Protein AF-A0A952YL87-F1 (afdb_monomer)

Radius of gyration: 28.03 Å; Cα contacts (8 Å, |Δi|>4): 120; chains: 1; bounding box: 85×60×54 Å

Mean predicted aligned error: 16.89 Å

Nearest PDB structures (foldseek):
  2mc3-assembly1_A  TM=5.289E-01  e=9.964E-02  Homo sapiens
  5ocn-assembly6_F  TM=6.297E-01  e=3.901E-01  Homo sapiens
  8ofb-assembly1_A  TM=6.638E-01  e=2.773E-01  Thermotoga maritima MSB8
  5y8t-assembly2_B  TM=5.825E-01  e=7.293E-01  Bacillus spizizenii str. W23

Foldseek 3Di:
DDDDPVVVVVVVVVVCPDDPNVVVVVVVVVCVVCVVVVVVVVVVVLCVDDPNDRRNPVCPVVVVPDDDDDDDDDDDDPPDPDPPPPVPPPPVPPVVPDDPVRVVVVVVVVVVCVVCVPVVVVVVVVVVLLVLLVVLLVVDALLLLVLLVVLVPDPDWAALVVSVVSLVVLCVLDDVVPRDDSCRSVVSCVVSVQWHADPPRTIHGDPSVVVSSVSCCVVPVPDSNVGSD

Solvent-accessible surface area (backbone atoms only — not comparable to full-atom values): 13813 Å² total; per-residue (Å²): 133,88,79,78,61,62,68,61,54,53,52,53,49,51,60,53,67,32,66,69,56,43,50,49,54,52,49,53,51,50,54,61,74,44,40,69,59,52,50,52,51,50,58,52,52,54,64,54,60,68,88,83,49,84,60,67,76,78,56,71,81,57,67,88,74,76,75,87,87,81,77,77,84,70,79,88,58,92,80,60,79,74,77,73,77,75,77,78,70,72,72,79,75,75,71,71,76,67,51,74,68,51,49,56,49,50,52,52,51,53,52,49,41,72,76,36,54,66,66,46,52,53,50,50,50,51,53,52,50,50,54,52,41,53,58,49,55,74,73,46,44,13,42,55,54,50,43,52,57,56,45,66,72,49,96,60,68,39,55,64,72,82,46,43,72,35,49,52,55,44,36,76,74,42,57,84,92,71,46,72,53,69,66,59,60,46,50,53,40,36,74,73,47,29,31,42,83,42,88,91,72,20,36,35,68,30,73,59,28,51,55,43,50,54,48,47,49,65,78,35,74,65,63,56,72,69,39,89,102

Structure (mmCIF, N/CA/C/O backbone):
data_AF-A0A952YL87-F1
#
_entry.id   AF-A0A952YL87-F1
#
loop_
_atom_site.group_PDB
_atom_site.id
_atom_site.type_symbol
_atom_site.label_atom_id
_atom_site.label_alt_id
_atom_site.label_comp_id
_atom_site.label_asym_id
_atom_site.label_entity_id
_atom_site.label_seq_id
_atom_site.pdbx_PDB_ins_code
_atom_site.Cartn_x
_atom_site.Cartn_y
_atom_site.Cartn_z
_atom_site.occupancy
_atom_site.B_iso_or_equiv
_atom_site.auth_seq_id
_atom_site.auth_comp_id
_atom_site.auth_asym_id
_atom_site.auth_atom_id
_atom_site.pdbx_PDB_model_num
ATOM 1 N N . MET A 1 1 ? 67.678 24.486 -22.998 1.00 42.47 1 MET A N 1
ATOM 2 C CA . MET A 1 1 ? 67.238 25.037 -21.699 1.00 42.47 1 MET A CA 1
ATOM 3 C C . MET A 1 1 ? 65.735 25.237 -21.793 1.00 42.47 1 MET A C 1
ATOM 5 O O . MET A 1 1 ? 65.312 26.090 -22.559 1.00 42.47 1 MET A O 1
ATOM 9 N N . CYS A 1 2 ? 64.931 24.391 -21.145 1.00 62.09 2 CYS A N 1
ATOM 10 C CA . CYS A 1 2 ? 63.474 24.541 -21.172 1.00 62.09 2 CYS A CA 1
ATOM 11 C C . CYS A 1 2 ? 63.092 25.711 -20.263 1.00 62.09 2 CYS A C 1
ATOM 13 O O . CYS A 1 2 ? 63.226 25.613 -19.045 1.00 62.09 2 CYS A O 1
ATOM 15 N N . ALA A 1 3 ? 62.680 26.827 -20.859 1.00 73.81 3 ALA A N 1
ATOM 16 C CA . ALA A 1 3 ? 62.120 27.943 -20.116 1.00 73.81 3 ALA A CA 1
ATOM 17 C C . ALA A 1 3 ? 60.713 27.547 -19.652 1.00 73.81 3 ALA A C 1
ATOM 19 O O . ALA A 1 3 ? 59.859 27.208 -20.469 1.00 73.81 3 ALA A O 1
ATOM 20 N N . ILE A 1 4 ? 60.497 27.531 -18.338 1.00 83.62 4 ILE A N 1
ATOM 21 C CA . ILE A 1 4 ? 59.180 27.280 -17.755 1.00 83.62 4 ILE A CA 1
ATOM 22 C C . ILE A 1 4 ? 58.321 28.517 -18.006 1.00 83.62 4 ILE A C 1
ATOM 24 O O . ILE A 1 4 ? 58.687 29.624 -17.604 1.00 83.62 4 ILE A O 1
ATOM 28 N N . ASP A 1 5 ? 57.182 28.323 -18.666 1.00 84.75 5 ASP A N 1
ATOM 29 C CA . ASP A 1 5 ? 56.210 29.386 -18.888 1.00 84.75 5 ASP A CA 1
ATOM 30 C C . ASP A 1 5 ? 55.439 29.662 -17.589 1.00 84.75 5 ASP A C 1
ATOM 32 O O . ASP A 1 5 ? 54.452 29.005 -17.242 1.00 84.75 5 ASP A O 1
ATOM 36 N N . TRP A 1 6 ? 55.939 30.643 -16.840 1.00 90.12 6 TRP A N 1
ATOM 37 C CA . TRP A 1 6 ? 55.374 31.078 -15.565 1.00 90.12 6 TRP A CA 1
ATOM 38 C C . TRP A 1 6 ? 53.916 31.524 -15.665 1.00 90.12 6 TRP A C 1
ATOM 40 O O . TRP A 1 6 ? 53.180 31.427 -14.681 1.00 90.12 6 TRP A O 1
ATOM 50 N N . LYS A 1 7 ? 53.474 31.985 -16.839 1.00 88.81 7 LYS A N 1
ATOM 51 C CA . LYS A 1 7 ? 52.096 32.430 -17.040 1.00 88.81 7 LYS A CA 1
ATOM 52 C C . LYS A 1 7 ? 51.134 31.242 -17.038 1.00 88.81 7 LYS A C 1
ATOM 54 O O . LYS A 1 7 ? 50.104 31.302 -16.368 1.00 88.81 7 LYS A O 1
ATOM 59 N N . LEU A 1 8 ? 51.522 30.147 -17.694 1.00 86.75 8 LEU A N 1
ATOM 60 C CA . LEU A 1 8 ? 50.757 28.900 -17.709 1.00 86.75 8 LEU A CA 1
ATOM 61 C C . LEU A 1 8 ? 50.652 28.302 -16.298 1.00 86.75 8 LEU A C 1
ATOM 63 O O . LEU A 1 8 ? 49.581 27.883 -15.865 1.00 86.75 8 LEU A O 1
ATOM 67 N N . LEU A 1 9 ? 51.755 28.318 -15.543 1.00 88.44 9 LEU A N 1
ATOM 68 C CA . LEU A 1 9 ? 51.793 27.769 -14.187 1.00 88.44 9 LEU A CA 1
ATOM 69 C C . LEU A 1 9 ? 50.881 28.540 -13.216 1.00 88.44 9 LEU A C 1
ATOM 71 O O . LEU A 1 9 ? 50.219 27.931 -12.377 1.00 88.44 9 LEU A O 1
ATOM 75 N N . LEU A 1 10 ? 50.784 29.865 -13.362 1.00 86.62 10 LEU A N 1
ATOM 76 C CA . LEU A 1 10 ? 49.877 30.696 -12.564 1.00 86.62 10 LEU A CA 1
ATOM 77 C C . LEU A 1 10 ? 48.397 30.483 -12.916 1.00 86.62 10 LEU A C 1
ATOM 79 O O . LEU A 1 10 ? 47.549 30.540 -12.023 1.00 86.62 10 LEU A O 1
ATOM 83 N N . GLU A 1 11 ? 48.066 30.217 -14.182 1.00 86.19 11 GLU A N 1
ATOM 84 C CA . GLU A 1 11 ? 46.697 29.857 -14.578 1.00 86.19 11 GLU A CA 1
ATOM 85 C C . GLU A 1 11 ? 46.280 28.499 -14.009 1.00 86.19 11 GLU A C 1
ATOM 87 O O . GLU A 1 11 ? 45.204 28.391 -13.419 1.00 86.19 11 GLU A O 1
ATOM 92 N N . TYR A 1 12 ? 47.156 27.493 -14.069 1.00 81.69 12 TYR A N 1
ATOM 93 C CA . TYR A 1 12 ? 46.898 26.200 -13.431 1.00 81.69 12 TYR A CA 1
ATOM 94 C C . TYR A 1 12 ? 46.769 26.319 -11.912 1.00 81.69 12 TYR A C 1
ATOM 96 O O . TYR A 1 12 ? 45.866 25.720 -11.327 1.00 81.69 12 TYR A O 1
ATOM 104 N N . LEU A 1 13 ? 47.604 27.138 -11.265 1.00 83.50 13 LEU A N 1
ATOM 105 C CA . LEU A 1 13 ? 47.514 27.366 -9.824 1.00 83.50 13 LEU A CA 1
ATOM 106 C C . LEU A 1 13 ? 46.170 28.000 -9.436 1.00 83.50 13 LEU A C 1
ATOM 108 O O . LEU A 1 13 ? 45.579 27.588 -8.444 1.00 83.50 13 LEU A O 1
ATOM 112 N N . LYS A 1 14 ? 45.643 28.938 -10.235 1.00 82.75 14 LYS A N 1
ATOM 113 C CA . LYS A 1 14 ? 44.301 29.512 -10.027 1.00 82.75 14 LYS A CA 1
ATOM 114 C C . LYS A 1 14 ? 43.188 28.481 -10.190 1.00 82.75 14 LYS A C 1
ATOM 116 O O . LYS A 1 14 ? 42.239 28.495 -9.415 1.00 82.75 14 LYS A O 1
ATOM 121 N N . VAL A 1 15 ? 43.297 27.583 -11.169 1.00 79.31 15 VAL A N 1
ATOM 122 C CA . VAL A 1 15 ? 42.313 26.507 -11.372 1.00 79.31 15 VAL A CA 1
ATOM 123 C C . VAL A 1 15 ? 42.344 25.509 -10.212 1.00 79.31 15 VAL A C 1
ATOM 125 O O . VAL A 1 15 ? 41.289 25.074 -9.765 1.00 79.31 15 VAL A O 1
ATOM 128 N N . VAL A 1 16 ? 43.524 25.197 -9.673 1.00 72.56 16 VAL A N 1
ATOM 129 C CA . VAL A 1 16 ? 43.677 24.307 -8.510 1.00 72.56 16 VAL A CA 1
ATOM 130 C C . VAL A 1 16 ? 43.232 24.983 -7.206 1.00 72.56 16 VAL A C 1
ATOM 132 O O . VAL A 1 16 ? 42.661 24.318 -6.346 1.00 72.56 16 VAL A O 1
ATOM 135 N N . LEU A 1 17 ? 43.432 26.300 -7.064 1.00 77.50 17 LEU A N 1
ATOM 136 C CA . LEU A 1 17 ? 42.936 27.085 -5.923 1.00 77.50 17 LEU A CA 1
ATOM 137 C C . LEU A 1 17 ? 41.461 27.489 -6.038 1.00 77.50 17 LEU A C 1
ATOM 139 O O . LEU A 1 17 ? 40.920 28.064 -5.090 1.00 77.50 17 LEU A O 1
ATOM 143 N N . ASN A 1 18 ? 40.798 27.217 -7.163 1.00 82.06 18 ASN A N 1
ATOM 144 C CA . ASN A 1 18 ? 39.366 27.450 -7.254 1.00 82.06 18 ASN A CA 1
ATOM 145 C C . ASN A 1 18 ? 38.626 26.571 -6.237 1.00 82.06 18 ASN A C 1
ATOM 147 O O . ASN A 1 18 ? 39.053 25.481 -5.855 1.00 82.06 18 ASN A O 1
ATOM 151 N N . TRP A 1 19 ? 37.48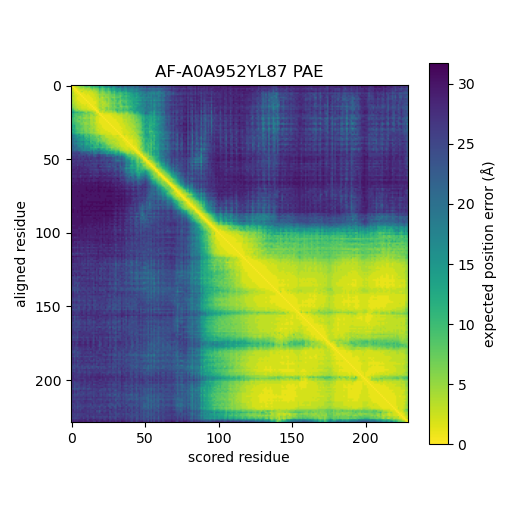2 27.079 -5.793 1.00 76.00 19 TRP A N 1
ATOM 152 C CA . TRP A 1 19 ? 36.684 26.485 -4.725 1.00 76.00 19 TRP A CA 1
ATOM 153 C C . TRP A 1 19 ? 36.340 24.994 -4.906 1.00 76.00 19 TRP A C 1
ATOM 155 O O . TRP A 1 19 ? 36.426 24.272 -3.914 1.00 76.00 19 TRP A O 1
ATOM 165 N N . PRO A 1 20 ? 35.984 24.481 -6.106 1.00 82.81 20 PRO A N 1
ATOM 166 C CA . PRO A 1 20 ? 35.577 23.080 -6.233 1.00 82.81 20 PRO A CA 1
ATOM 167 C C . PRO A 1 20 ? 36.721 22.069 -6.001 1.00 82.81 20 PRO A C 1
ATOM 169 O O . PRO A 1 20 ? 36.524 21.159 -5.194 1.00 82.81 20 PRO A O 1
ATOM 172 N N . PRO A 1 21 ? 37.926 22.213 -6.600 1.00 83.56 21 PRO A N 1
ATOM 173 C CA . PRO A 1 21 ? 39.063 21.345 -6.271 1.00 83.56 21 PRO A CA 1
ATOM 174 C C . PRO A 1 21 ? 39.511 21.447 -4.811 1.00 83.56 21 PRO A C 1
ATOM 176 O O . PRO A 1 21 ? 39.779 20.425 -4.180 1.00 83.56 21 PRO A O 1
ATOM 179 N N . LEU A 1 22 ? 39.540 22.658 -4.243 1.00 85.00 22 LEU A N 1
ATOM 180 C CA . LEU A 1 22 ? 39.904 22.858 -2.839 1.00 85.00 22 LEU A CA 1
ATOM 181 C C . LEU A 1 22 ? 38.903 22.169 -1.895 1.00 85.00 22 LEU A C 1
ATOM 183 O O . LEU A 1 22 ? 39.310 21.469 -0.968 1.00 85.00 22 LEU A O 1
ATOM 187 N N . ALA A 1 23 ? 37.600 22.316 -2.154 1.00 85.31 23 ALA A N 1
ATOM 188 C CA . ALA A 1 23 ? 36.544 21.655 -1.393 1.00 85.31 23 ALA A CA 1
ATOM 189 C C . ALA A 1 23 ? 36.627 20.128 -1.511 1.00 85.31 23 ALA A C 1
ATOM 191 O O . ALA A 1 23 ? 36.435 19.429 -0.516 1.00 85.31 23 ALA A O 1
ATOM 192 N N . PHE A 1 24 ? 36.964 19.604 -2.692 1.00 87.56 24 PHE A N 1
ATOM 193 C CA . PHE A 1 24 ? 37.179 18.172 -2.892 1.00 87.56 24 PHE A CA 1
ATOM 194 C C . PHE A 1 24 ? 38.346 17.653 -2.041 1.00 87.56 24 PHE A C 1
ATOM 196 O O . PHE A 1 24 ? 38.174 16.692 -1.293 1.00 87.56 24 PHE A O 1
ATOM 203 N N . VAL A 1 25 ? 39.499 18.332 -2.068 1.00 88.00 25 VAL A N 1
ATOM 204 C CA . VAL A 1 25 ? 40.666 17.962 -1.247 1.00 88.00 25 VAL A CA 1
ATOM 205 C C . VAL A 1 25 ? 40.341 18.048 0.247 1.00 88.00 25 VAL A C 1
ATOM 207 O O . VAL A 1 25 ? 40.636 17.112 0.989 1.00 88.00 25 VAL A O 1
ATOM 210 N N . LEU A 1 26 ? 39.677 19.120 0.692 1.00 89.00 26 LEU A N 1
ATOM 211 C CA . LEU A 1 26 ? 39.252 19.283 2.086 1.00 89.00 26 LEU A CA 1
ATOM 212 C C . LEU A 1 26 ? 38.293 18.162 2.520 1.00 89.00 26 LEU A C 1
ATOM 214 O O . LEU A 1 26 ? 38.437 17.610 3.610 1.00 89.00 26 LEU A O 1
ATOM 218 N N . THR A 1 27 ? 37.354 17.783 1.650 1.00 90.06 27 THR A N 1
ATOM 219 C CA . THR A 1 27 ? 36.410 16.683 1.894 1.00 90.06 27 THR A CA 1
ATOM 220 C C . THR A 1 27 ? 37.145 15.351 2.010 1.00 90.06 27 THR A C 1
ATOM 222 O O . THR A 1 27 ? 36.881 14.590 2.938 1.00 90.06 27 THR A O 1
ATOM 225 N N . CYS A 1 28 ? 38.113 15.075 1.131 1.00 91.44 28 CYS A N 1
ATOM 226 C CA . CYS A 1 28 ? 38.939 13.872 1.217 1.00 91.44 28 CYS A CA 1
ATOM 227 C C . CYS A 1 28 ? 39.721 13.808 2.535 1.00 91.44 28 CYS A C 1
ATOM 229 O O . CYS A 1 28 ? 39.745 12.757 3.175 1.00 91.44 28 CYS A O 1
ATOM 231 N N . VAL A 1 29 ? 40.316 14.924 2.968 1.00 93.38 29 VAL A N 1
ATOM 232 C CA . VAL A 1 29 ? 41.038 15.004 4.248 1.00 93.38 29 VAL A CA 1
ATOM 233 C C . VAL A 1 29 ? 40.088 14.779 5.425 1.00 93.38 29 VAL A C 1
ATOM 235 O O . VAL A 1 29 ? 40.397 13.970 6.298 1.00 93.38 29 VAL A O 1
ATOM 238 N N . LEU A 1 30 ? 38.910 15.413 5.431 1.00 91.75 30 LEU A N 1
ATOM 239 C CA . LEU A 1 30 ? 37.888 15.203 6.462 1.00 91.75 30 LEU A CA 1
ATOM 240 C C . LEU A 1 30 ? 37.443 13.738 6.526 1.00 91.75 30 LEU A C 1
ATOM 242 O O . LEU A 1 30 ? 37.447 13.147 7.601 1.00 91.75 30 LEU A O 1
ATOM 246 N N . VAL A 1 31 ? 37.129 13.111 5.390 1.00 90.06 31 VAL A N 1
ATOM 247 C CA . VAL A 1 31 ? 36.752 11.688 5.343 1.00 90.06 31 VAL A CA 1
ATOM 248 C C . VAL A 1 31 ? 37.879 10.795 5.864 1.00 90.06 31 VAL A C 1
ATOM 250 O O . VAL A 1 31 ? 37.608 9.790 6.519 1.00 90.06 31 VAL A O 1
ATOM 253 N N . TRP A 1 32 ? 39.141 11.149 5.608 1.00 93.19 32 TRP A N 1
ATOM 254 C CA . TRP A 1 32 ? 40.292 10.379 6.075 1.00 93.19 32 TRP A CA 1
ATOM 255 C C . TRP A 1 32 ? 40.511 10.507 7.589 1.00 93.19 32 TRP A C 1
ATOM 257 O O . TRP A 1 32 ? 40.711 9.491 8.255 1.00 93.19 32 TRP A O 1
ATOM 267 N N . VAL A 1 33 ? 40.391 11.720 8.142 1.00 93.62 33 VAL A N 1
ATOM 268 C CA . VAL A 1 33 ? 40.522 12.001 9.585 1.00 93.62 33 VAL A CA 1
ATOM 269 C C . VAL A 1 33 ? 39.358 11.411 10.382 1.00 93.62 33 VAL A C 1
ATOM 271 O O . VAL A 1 33 ? 39.578 10.764 11.402 1.00 93.62 33 VAL A O 1
ATOM 274 N N . PHE A 1 34 ? 38.126 11.565 9.895 1.00 89.81 34 PHE A N 1
ATOM 275 C CA . PHE A 1 34 ? 36.912 11.075 10.558 1.00 89.81 34 PHE A CA 1
ATOM 276 C C . PHE A 1 34 ? 36.561 9.626 10.200 1.00 89.81 34 PHE A C 1
ATOM 278 O O . PHE A 1 34 ? 35.542 9.098 10.646 1.00 89.81 34 PHE A O 1
ATOM 285 N N . ARG A 1 35 ? 37.414 8.932 9.440 1.00 86.31 35 ARG A N 1
ATOM 286 C CA . ARG A 1 35 ? 37.232 7.522 9.078 1.00 86.31 35 ARG A CA 1
ATOM 287 C C . ARG A 1 35 ? 36.896 6.597 10.265 1.00 86.31 35 ARG A C 1
ATOM 289 O O . ARG A 1 35 ? 36.008 5.759 10.084 1.00 86.31 35 ARG A O 1
ATOM 296 N N . PRO A 1 36 ? 37.548 6.682 11.447 1.00 84.25 36 PRO A N 1
ATOM 297 C CA . PRO A 1 36 ? 37.197 5.821 12.578 1.00 84.25 36 PRO A CA 1
ATOM 298 C C . PRO A 1 36 ? 35.810 6.143 13.159 1.00 84.25 36 PRO A C 1
ATOM 300 O O . PRO A 1 36 ? 35.040 5.220 13.420 1.00 84.25 36 PRO A O 1
ATOM 303 N N . GLU A 1 37 ? 35.440 7.421 13.274 1.00 83.81 37 GLU A N 1
ATOM 304 C CA . GLU A 1 37 ? 34.129 7.836 13.799 1.00 83.81 37 GLU A CA 1
ATOM 305 C C . GLU A 1 37 ? 32.981 7.507 12.837 1.00 83.81 37 GLU A C 1
ATOM 307 O O . GLU A 1 37 ? 31.927 7.026 13.258 1.00 83.81 37 GLU A O 1
ATOM 312 N N . ILE A 1 38 ? 33.197 7.695 11.530 1.00 79.56 38 ILE A N 1
ATOM 313 C CA . ILE A 1 38 ? 32.238 7.327 10.481 1.00 79.56 38 ILE A CA 1
ATOM 314 C C . ILE A 1 38 ? 31.996 5.816 10.508 1.00 79.56 38 ILE A C 1
ATOM 316 O O . ILE A 1 38 ? 30.848 5.384 10.451 1.00 79.56 38 ILE A O 1
ATOM 320 N N . ARG A 1 39 ? 33.045 4.995 10.666 1.00 77.44 39 ARG A N 1
ATOM 321 C CA . ARG A 1 39 ? 32.892 3.538 10.816 1.00 77.44 39 ARG A CA 1
ATOM 322 C C . ARG A 1 39 ? 32.081 3.168 12.052 1.00 77.44 39 ARG A C 1
ATOM 324 O O . ARG A 1 39 ? 31.241 2.279 11.962 1.00 77.44 39 ARG A O 1
ATOM 331 N N . GLN A 1 40 ? 32.288 3.853 13.173 1.00 81.38 40 GLN A N 1
ATOM 332 C CA . GLN A 1 40 ? 31.537 3.594 14.400 1.00 81.38 40 GLN A CA 1
ATOM 333 C C . GLN A 1 40 ? 30.059 3.997 14.264 1.00 81.38 40 GLN A C 1
ATOM 335 O O . GLN A 1 40 ? 29.179 3.236 14.666 1.00 81.38 40 GLN A O 1
ATOM 340 N N . LYS A 1 41 ? 29.765 5.140 13.629 1.00 77.06 41 LYS A N 1
ATOM 341 C CA . LYS A 1 41 ? 28.386 5.576 13.356 1.00 77.06 41 LYS A CA 1
ATOM 342 C C . LYS A 1 41 ? 27.688 4.697 12.320 1.00 77.06 41 LYS A C 1
ATOM 344 O O . LYS A 1 41 ? 26.544 4.318 12.545 1.00 77.06 41 LYS A O 1
ATOM 349 N N . ILE A 1 42 ? 28.365 4.294 11.245 1.00 72.12 42 ILE A N 1
ATOM 350 C CA . ILE A 1 42 ? 27.818 3.340 10.268 1.00 72.12 42 ILE A CA 1
ATOM 351 C C . ILE A 1 42 ? 27.565 1.987 10.936 1.00 72.12 42 ILE A C 1
ATOM 353 O O . ILE A 1 42 ? 26.494 1.434 10.737 1.00 72.12 42 ILE A O 1
ATOM 357 N N . ALA A 1 43 ? 28.468 1.497 11.792 1.00 69.38 43 ALA A N 1
ATOM 358 C CA . ALA A 1 43 ? 28.246 0.267 12.554 1.00 69.38 43 ALA A CA 1
ATOM 359 C C . ALA A 1 43 ? 27.076 0.380 13.551 1.00 69.38 43 ALA A C 1
ATOM 361 O O . ALA A 1 43 ? 26.418 -0.615 13.848 1.00 69.38 43 ALA A O 1
ATOM 362 N N . SER A 1 44 ? 26.793 1.581 14.071 1.00 65.88 44 SER A N 1
ATOM 363 C CA . SER A 1 44 ? 25.596 1.819 14.890 1.00 65.88 44 SER A CA 1
ATOM 364 C C . SER A 1 44 ? 24.313 1.934 14.060 1.00 65.88 44 SER A C 1
ATOM 366 O O . SER A 1 44 ? 23.270 1.461 14.495 1.00 65.88 44 SER A O 1
ATOM 368 N N . ILE A 1 45 ? 24.383 2.494 12.849 1.00 64.44 45 ILE A N 1
ATOM 369 C CA . ILE A 1 45 ? 23.235 2.640 11.941 1.00 64.44 45 ILE A CA 1
ATOM 370 C C . ILE A 1 45 ? 22.919 1.312 11.243 1.00 64.44 45 ILE A C 1
ATOM 372 O O . ILE A 1 45 ? 21.755 0.993 11.049 1.00 64.44 45 ILE A O 1
ATOM 376 N N . SER A 1 46 ? 23.916 0.470 10.963 1.00 52.84 46 SER A N 1
ATOM 377 C CA . SER A 1 46 ? 23.707 -0.897 10.469 1.00 52.84 4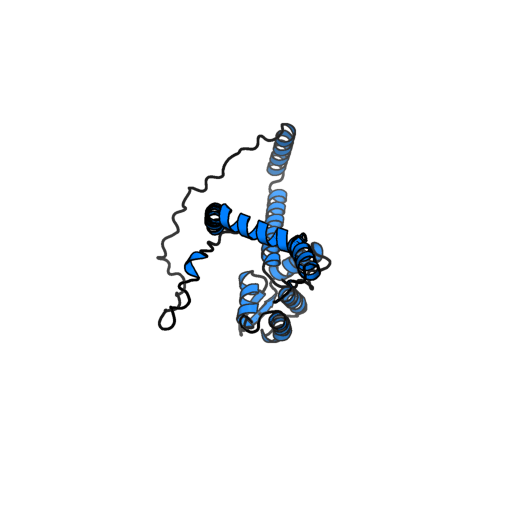6 SER A CA 1
ATOM 378 C C . SER A 1 46 ? 23.104 -1.824 11.529 1.00 52.84 46 SER A C 1
ATOM 380 O O . SER A 1 46 ? 22.691 -2.929 11.208 1.00 52.84 46 SER A O 1
ATOM 382 N N . LYS A 1 47 ? 23.057 -1.385 12.793 1.00 52.72 47 LYS A N 1
ATOM 383 C CA . LYS A 1 47 ? 22.294 -2.023 13.876 1.00 52.72 47 LYS A CA 1
ATOM 384 C C . LYS A 1 47 ? 20.978 -1.295 14.172 1.00 52.72 47 LYS A C 1
ATOM 386 O O . LYS A 1 47 ? 20.195 -1.766 14.994 1.00 52.72 47 LYS A O 1
ATOM 391 N N . ALA A 1 48 ? 20.717 -0.158 13.523 1.00 48.44 48 ALA A N 1
ATOM 392 C CA . ALA A 1 48 ? 19.472 0.574 13.676 1.00 48.44 48 ALA A CA 1
ATOM 393 C C . ALA A 1 48 ? 18.388 -0.095 12.824 1.00 48.44 48 ALA A C 1
ATOM 395 O O . ALA A 1 48 ? 18.371 -0.041 11.596 1.00 48.44 48 ALA A O 1
ATOM 396 N N . ARG A 1 49 ? 17.483 -0.763 13.530 1.00 47.69 49 ARG A N 1
ATOM 397 C CA . ARG A 1 49 ? 16.356 -1.525 13.004 1.00 47.69 49 ARG A CA 1
ATOM 398 C C . ARG A 1 49 ? 15.301 -0.570 12.438 1.00 47.69 49 ARG A C 1
ATOM 400 O O . ARG A 1 49 ? 14.507 -0.004 13.186 1.00 47.69 49 ARG A O 1
ATOM 407 N N . VAL A 1 50 ? 15.268 -0.385 11.120 1.00 45.44 50 VAL A N 1
ATOM 408 C CA . VAL A 1 50 ? 14.178 0.345 10.455 1.00 45.44 50 VAL A CA 1
ATOM 409 C C . VAL A 1 50 ? 13.012 -0.624 10.255 1.00 45.44 50 VAL A C 1
ATOM 411 O O . VAL A 1 50 ? 13.097 -1.567 9.477 1.00 45.44 50 VAL A O 1
ATOM 414 N N . GLY A 1 51 ? 11.919 -0.427 10.995 1.00 46.75 51 GLY A N 1
ATOM 415 C CA . GLY A 1 51 ? 10.655 -1.130 10.737 1.00 46.75 51 GLY A CA 1
ATOM 416 C C . GLY A 1 51 ? 10.599 -2.611 11.136 1.00 46.75 51 GLY A C 1
ATOM 417 O O . GLY A 1 51 ? 9.784 -3.349 10.595 1.00 46.75 51 GLY A O 1
ATOM 418 N N . GLY A 1 52 ? 11.426 -3.063 12.084 1.00 52.28 52 GLY A N 1
ATOM 419 C CA . GLY A 1 52 ? 11.336 -4.422 12.640 1.00 52.28 52 GLY A CA 1
ATOM 420 C C . GLY A 1 52 ? 12.104 -5.508 11.875 1.00 52.28 52 GLY A C 1
ATOM 421 O O . GLY A 1 52 ? 12.262 -6.601 12.419 1.00 52.28 52 GLY A O 1
ATOM 422 N N . GLN A 1 53 ? 12.666 -5.207 10.700 1.00 46.00 53 GLN A N 1
ATOM 423 C CA . GLN A 1 53 ? 13.596 -6.092 9.991 1.00 46.00 53 GLN A CA 1
ATOM 424 C C . GLN A 1 53 ? 15.051 -5.770 10.347 1.00 46.00 53 GLN A C 1
ATOM 426 O O . GLN A 1 53 ? 15.473 -4.613 10.337 1.00 46.00 53 GLN A O 1
ATOM 431 N N . GLU A 1 54 ? 15.812 -6.807 10.687 1.00 44.62 54 GLU A N 1
ATOM 432 C CA . GLU A 1 54 ? 17.262 -6.728 10.852 1.00 44.62 54 GLU A CA 1
ATOM 433 C C . GLU A 1 54 ? 17.911 -6.747 9.464 1.00 44.62 54 GLU A C 1
ATOM 435 O O . GLU A 1 54 ? 17.825 -7.741 8.747 1.00 44.62 54 GLU A O 1
ATOM 440 N N . PHE A 1 55 ? 18.546 -5.645 9.067 1.00 48.59 55 PHE A N 1
ATOM 441 C CA . PHE A 1 55 ? 19.386 -5.609 7.871 1.00 48.59 55 PHE A CA 1
ATOM 442 C C . PHE A 1 55 ? 20.851 -5.747 8.289 1.00 48.59 55 PHE A C 1
ATOM 444 O O . PHE A 1 55 ? 21.534 -4.761 8.564 1.00 48.59 55 PHE A O 1
ATOM 451 N N . ASN A 1 56 ? 21.344 -6.987 8.323 1.00 43.84 56 ASN A N 1
ATOM 452 C CA . ASN A 1 56 ? 22.771 -7.268 8.465 1.00 43.84 56 ASN A CA 1
ATOM 453 C C . ASN A 1 56 ? 23.484 -6.986 7.135 1.00 43.84 56 ASN A C 1
ATOM 455 O O . ASN A 1 56 ? 23.637 -7.858 6.287 1.00 43.84 56 ASN A O 1
ATOM 459 N N . PHE A 1 57 ? 23.976 -5.758 6.954 1.00 48.09 57 PHE A N 1
ATOM 460 C CA . PHE A 1 57 ? 24.825 -5.407 5.802 1.00 48.09 57 PHE A CA 1
ATOM 461 C C . PHE A 1 57 ? 26.197 -6.113 5.810 1.00 48.09 57 PHE A C 1
ATOM 463 O O . PHE A 1 57 ? 26.932 -6.034 4.829 1.00 48.09 57 PHE A O 1
ATOM 470 N N . ALA A 1 58 ? 26.554 -6.809 6.895 1.00 47.03 58 ALA A N 1
ATOM 471 C CA . ALA A 1 58 ? 27.798 -7.570 6.997 1.00 47.03 58 ALA A CA 1
ATOM 472 C C . ALA A 1 58 ? 27.782 -8.886 6.189 1.00 47.03 58 ALA A C 1
ATOM 474 O O . ALA A 1 58 ? 28.847 -9.352 5.783 1.00 47.03 58 ALA A O 1
ATOM 475 N N . ASP A 1 59 ? 26.605 -9.441 5.879 1.00 45.56 59 ASP A N 1
ATOM 476 C CA . ASP A 1 59 ? 26.495 -10.753 5.218 1.00 45.56 59 ASP A CA 1
ATOM 477 C C . ASP A 1 59 ? 26.505 -10.683 3.686 1.00 45.56 59 ASP A C 1
ATOM 479 O O . ASP A 1 59 ? 26.613 -11.705 3.006 1.00 45.56 59 ASP A O 1
ATOM 483 N N . GLN A 1 60 ? 26.490 -9.482 3.099 1.00 45.53 60 GLN A N 1
ATOM 484 C CA . GLN A 1 60 ? 26.501 -9.347 1.639 1.00 45.53 60 GLN A CA 1
ATOM 485 C C . GLN A 1 60 ? 27.834 -9.755 0.990 1.00 45.53 60 GLN A C 1
ATOM 487 O O . GLN A 1 60 ? 27.892 -9.951 -0.220 1.00 45.53 60 GLN A O 1
ATOM 492 N N . THR A 1 61 ? 28.888 -9.964 1.786 1.00 42.47 61 THR A N 1
ATOM 493 C CA . THR A 1 61 ? 30.179 -10.483 1.301 1.00 42.47 61 THR A CA 1
ATOM 494 C C . THR A 1 61 ? 30.242 -12.017 1.246 1.00 42.47 61 THR A C 1
ATOM 496 O O . THR A 1 61 ? 31.198 -12.549 0.689 1.00 42.47 61 THR A O 1
ATOM 499 N N . GLN A 1 62 ? 29.251 -12.745 1.783 1.00 42.88 62 GLN A N 1
ATOM 500 C CA . GLN A 1 62 ? 29.205 -14.219 1.725 1.00 42.88 62 GLN A CA 1
ATOM 501 C C . GLN A 1 62 ? 28.242 -14.780 0.663 1.00 42.88 62 GLN A C 1
ATOM 503 O O . GLN A 1 62 ? 28.265 -15.977 0.384 1.00 42.88 62 GLN A O 1
ATOM 508 N N . LEU A 1 63 ? 27.448 -13.935 0.000 1.00 42.69 63 LEU A N 1
ATOM 509 C CA . LEU A 1 63 ? 26.447 -14.373 -0.985 1.00 42.69 63 LEU A CA 1
ATOM 510 C C . LEU A 1 63 ? 27.018 -14.801 -2.349 1.00 42.69 63 LEU A C 1
ATOM 512 O O . LEU A 1 63 ? 26.279 -15.335 -3.169 1.00 42.69 63 LEU A O 1
ATOM 516 N N . SER A 1 64 ? 28.322 -14.643 -2.588 1.00 42.59 64 SER A N 1
ATOM 517 C CA . SER A 1 64 ? 28.965 -15.106 -3.831 1.00 42.59 64 SER A CA 1
ATOM 518 C C . SER A 1 64 ? 29.492 -16.547 -3.764 1.00 42.59 64 SER A C 1
ATOM 520 O O . SER A 1 64 ? 30.039 -17.024 -4.753 1.00 42.59 64 SER A O 1
ATOM 522 N N . ALA A 1 65 ? 29.365 -17.236 -2.622 1.00 42.00 65 ALA A N 1
ATOM 523 C CA . ALA A 1 65 ? 29.920 -18.582 -2.417 1.00 42.00 65 ALA A CA 1
ATOM 524 C C . ALA A 1 65 ? 28.871 -19.672 -2.128 1.00 42.00 65 ALA A C 1
ATOM 526 O O . ALA A 1 65 ? 29.242 -20.798 -1.813 1.00 42.00 65 ALA A O 1
ATOM 527 N N . ILE A 1 66 ? 27.574 -19.373 -2.246 1.00 42.16 66 ILE A N 1
ATOM 528 C CA . ILE A 1 66 ? 26.507 -20.367 -2.068 1.00 42.16 66 ILE A CA 1
ATOM 529 C C . ILE A 1 66 ? 25.778 -20.519 -3.402 1.00 42.16 66 ILE A C 1
ATOM 531 O O . ILE A 1 66 ? 24.729 -19.932 -3.649 1.00 42.16 66 ILE A O 1
ATOM 535 N N . SER A 1 67 ? 26.396 -21.277 -4.301 1.00 46.03 67 SER A N 1
ATOM 536 C CA . SER A 1 67 ? 25.713 -21.937 -5.409 1.00 46.03 67 SER A CA 1
ATOM 537 C C . SER A 1 67 ? 25.888 -23.439 -5.227 1.00 46.03 67 SER A C 1
ATOM 539 O O . SER A 1 67 ? 26.980 -23.885 -4.888 1.00 46.03 67 SER A O 1
ATOM 541 N N . GLU A 1 68 ? 24.787 -24.148 -5.477 1.00 43.53 68 GLU A N 1
ATOM 542 C CA . GLU A 1 68 ? 24.585 -25.603 -5.449 1.00 43.53 68 GLU A CA 1
ATOM 543 C C . GLU A 1 68 ? 24.373 -26.217 -4.042 1.00 43.53 68 GLU A C 1
ATOM 545 O O . GLU A 1 68 ? 25.220 -26.146 -3.163 1.00 43.53 68 GLU A O 1
ATOM 550 N N . ASP A 1 69 ? 23.187 -26.815 -3.844 1.00 43.34 69 ASP A N 1
ATOM 551 C CA . ASP A 1 69 ? 22.735 -27.657 -2.711 1.00 43.34 69 ASP A CA 1
ATOM 552 C C . ASP A 1 69 ? 22.077 -27.069 -1.440 1.00 43.34 69 ASP A C 1
ATOM 554 O O . ASP A 1 69 ? 21.835 -27.793 -0.469 1.00 43.34 69 ASP A O 1
ATOM 558 N N . ALA A 1 70 ? 21.602 -25.821 -1.442 1.00 37.41 70 ALA A N 1
ATOM 559 C CA . ALA A 1 70 ? 20.759 -25.334 -0.341 1.00 37.41 70 ALA A CA 1
ATOM 560 C C . ALA A 1 70 ? 19.264 -25.670 -0.543 1.00 37.41 70 ALA A C 1
ATOM 562 O O . ALA A 1 70 ? 18.538 -24.989 -1.268 1.00 37.41 70 ALA A O 1
ATOM 563 N N . LYS A 1 71 ? 18.800 -26.720 0.150 1.00 41.28 71 LYS A N 1
ATOM 564 C CA . LYS A 1 71 ? 17.383 -27.025 0.430 1.00 41.28 71 LYS A CA 1
ATOM 565 C C . LYS A 1 71 ? 16.607 -25.744 0.772 1.00 41.28 71 LYS A C 1
ATOM 567 O O . LYS A 1 71 ? 16.938 -25.057 1.735 1.00 41.28 71 LYS A O 1
ATOM 572 N N . LEU A 1 72 ? 15.544 -25.469 0.016 1.00 40.19 72 LEU A N 1
ATOM 573 C CA . LEU A 1 72 ? 14.560 -24.438 0.349 1.00 40.19 72 LEU A CA 1
ATOM 574 C C . LEU A 1 72 ? 14.013 -24.678 1.772 1.00 40.19 72 LEU A C 1
ATOM 576 O O . LEU A 1 72 ? 13.696 -25.827 2.102 1.00 40.19 72 LEU A O 1
ATOM 580 N N . PRO A 1 73 ? 13.883 -23.638 2.616 1.00 41.34 73 PRO A N 1
ATOM 581 C CA . PRO A 1 73 ? 13.244 -23.782 3.915 1.00 41.34 73 PRO A CA 1
ATOM 582 C C . PRO A 1 73 ? 11.775 -24.164 3.704 1.00 41.34 73 PRO A C 1
ATOM 584 O O . PRO A 1 73 ? 11.031 -23.480 3.000 1.00 41.34 73 PRO A O 1
ATOM 587 N N . GLY A 1 74 ? 11.383 -25.301 4.279 1.00 40.94 74 GLY A N 1
ATOM 588 C CA . GLY A 1 74 ? 9.999 -25.761 4.285 1.00 40.94 74 GLY A CA 1
ATOM 589 C C . GLY A 1 74 ? 9.088 -24.843 5.111 1.00 40.94 74 GLY A C 1
ATOM 590 O O . GLY A 1 74 ? 9.576 -23.976 5.842 1.00 40.94 74 GLY A O 1
ATOM 591 N N . PRO A 1 75 ? 7.760 -25.021 5.001 1.00 41.12 75 PRO A N 1
ATOM 592 C CA . PRO A 1 75 ? 6.798 -24.291 5.820 1.00 41.12 75 PRO A CA 1
ATOM 593 C C . PRO A 1 75 ? 7.098 -24.489 7.317 1.00 41.12 75 PRO A C 1
ATOM 595 O O . PRO A 1 75 ? 7.615 -25.543 7.697 1.00 41.12 75 PRO A O 1
ATOM 598 N N . PRO A 1 76 ? 6.798 -23.490 8.166 1.00 42.69 76 PRO A N 1
ATOM 599 C CA . PRO A 1 76 ? 7.149 -23.527 9.580 1.00 42.69 76 PRO A CA 1
ATOM 600 C C . PRO A 1 76 ? 6.479 -24.728 10.254 1.00 42.69 76 PRO A C 1
ATOM 602 O O . PRO A 1 76 ? 5.256 -24.808 10.329 1.00 42.69 76 PRO A O 1
ATOM 605 N N . THR A 1 77 ? 7.287 -25.672 10.729 1.00 49.84 77 THR A N 1
ATOM 606 C CA . THR A 1 77 ? 6.853 -26.748 11.625 1.00 49.84 77 THR A CA 1
ATOM 607 C C . THR A 1 77 ? 6.600 -26.190 13.028 1.00 49.84 77 THR A C 1
ATOM 609 O O . THR A 1 77 ? 7.340 -25.311 13.484 1.00 49.84 77 THR A O 1
ATOM 612 N N . GLU A 1 78 ? 5.574 -26.726 13.706 1.00 48.91 78 GLU A N 1
ATOM 613 C CA . GLU A 1 78 ? 5.095 -26.345 15.054 1.00 48.91 78 GLU A CA 1
ATOM 614 C C . GLU A 1 78 ? 6.167 -26.396 16.161 1.00 48.91 78 GLU A C 1
ATOM 616 O O . GLU A 1 78 ? 5.969 -25.813 17.221 1.00 48.91 78 GLU A O 1
ATOM 621 N N . ASP A 1 79 ? 7.328 -26.998 15.898 1.00 43.94 79 ASP A N 1
ATOM 622 C CA . ASP A 1 79 ? 8.456 -27.091 16.835 1.00 43.94 79 ASP A CA 1
ATOM 623 C C . ASP A 1 79 ? 9.493 -25.961 16.690 1.00 43.94 79 ASP A C 1
ATOM 625 O O . ASP A 1 79 ? 10.581 -26.020 17.270 1.00 43.94 79 ASP A O 1
ATOM 629 N N . SER A 1 80 ? 9.196 -24.915 15.911 1.00 39.22 80 SER A N 1
ATOM 630 C CA . SER A 1 80 ? 10.057 -23.727 15.881 1.00 39.22 80 SER A CA 1
ATOM 631 C C . SER A 1 80 ? 10.000 -23.045 17.255 1.00 39.22 80 SER A C 1
ATOM 633 O O . SER A 1 80 ? 8.900 -22.703 17.695 1.00 39.22 80 SER A O 1
ATOM 635 N N . PRO A 1 81 ? 11.135 -22.834 17.952 1.00 42.03 81 PRO A N 1
ATOM 636 C CA . PRO A 1 81 ? 11.127 -22.233 19.278 1.00 42.03 81 PRO A CA 1
ATOM 637 C C . PRO A 1 81 ? 10.427 -20.880 19.197 1.00 42.03 81 PRO A C 1
ATOM 639 O O . PRO A 1 81 ? 10.855 -19.993 18.454 1.00 42.03 81 PRO A O 1
ATOM 642 N N . VAL A 1 82 ? 9.327 -20.745 19.944 1.00 45.25 82 VAL A N 1
ATOM 643 C CA . VAL A 1 82 ? 8.654 -19.463 20.154 1.00 45.25 82 VAL A CA 1
ATOM 644 C C . VAL A 1 82 ? 9.746 -18.471 20.546 1.00 45.25 82 VAL A C 1
ATOM 646 O O . VAL A 1 82 ? 10.460 -18.750 21.514 1.00 45.25 82 VAL A O 1
ATOM 649 N N . PRO A 1 83 ? 9.925 -17.356 19.814 1.00 42.34 83 PRO A N 1
ATOM 650 C CA . PRO A 1 83 ? 10.876 -16.334 20.203 1.00 42.34 83 PRO A CA 1
ATOM 651 C C . PRO A 1 83 ? 10.540 -15.934 21.635 1.00 42.34 83 PRO A C 1
ATOM 653 O O . PRO A 1 83 ? 9.489 -15.342 21.889 1.00 42.34 83 PRO A O 1
ATOM 656 N N . THR A 1 84 ? 11.389 -16.316 22.589 1.00 43.00 84 THR A N 1
ATOM 657 C CA . THR A 1 84 ? 11.311 -15.802 23.949 1.00 43.00 84 THR A CA 1
ATOM 658 C C . THR A 1 84 ? 11.371 -14.298 23.810 1.00 43.00 84 THR A C 1
ATOM 660 O O . THR A 1 84 ? 12.355 -13.776 23.289 1.00 43.00 84 THR A O 1
ATOM 663 N N . ALA A 1 85 ? 10.277 -13.628 24.173 1.00 44.06 85 ALA A N 1
ATOM 664 C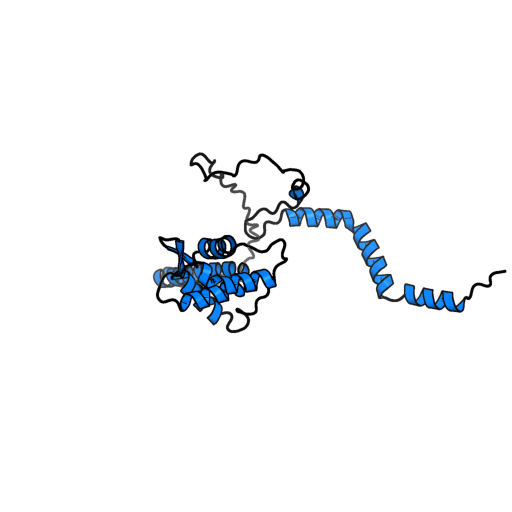 CA . ALA A 1 85 ? 10.186 -12.184 24.154 1.00 44.06 85 ALA A CA 1
ATOM 665 C C . ALA A 1 85 ? 11.392 -11.642 24.920 1.00 44.06 85 ALA A C 1
ATOM 667 O O . AL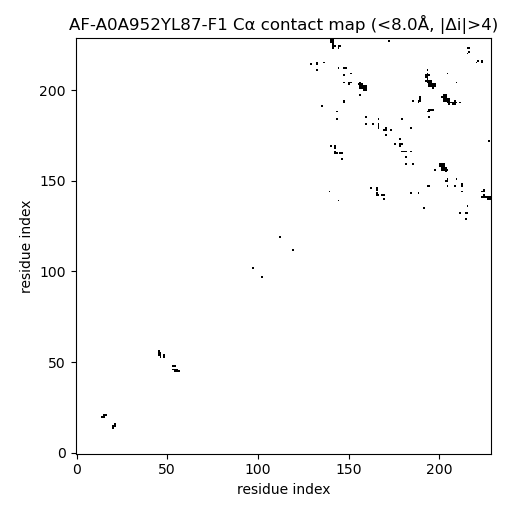A A 1 85 ? 11.449 -11.740 26.144 1.00 44.06 85 ALA A O 1
ATOM 668 N N . ASP A 1 86 ? 12.376 -11.128 24.190 1.00 43.75 86 ASP A N 1
ATOM 669 C CA . ASP A 1 86 ? 13.510 -10.444 24.779 1.00 43.75 86 ASP A CA 1
ATOM 670 C C . ASP A 1 86 ? 12.948 -9.111 25.287 1.00 43.75 86 ASP A C 1
ATOM 672 O O . ASP A 1 86 ? 12.854 -8.110 24.576 1.00 43.75 86 ASP A O 1
ATOM 676 N N . THR A 1 87 ? 12.429 -9.136 26.516 1.00 45.41 87 THR A N 1
ATOM 677 C CA . THR A 1 87 ? 11.705 -8.049 27.191 1.00 45.41 87 THR A CA 1
ATOM 678 C C . THR A 1 87 ? 12.586 -6.840 27.512 1.00 45.41 87 THR A C 1
ATOM 680 O O . THR A 1 87 ? 12.143 -5.918 28.187 1.00 45.41 87 THR A O 1
ATOM 683 N N . ASN A 1 88 ? 13.812 -6.781 26.992 1.00 41.31 88 ASN A N 1
ATOM 684 C CA . ASN A 1 88 ? 14.710 -5.636 27.118 1.00 41.31 88 ASN A CA 1
ATOM 685 C C . ASN A 1 88 ? 14.466 -4.559 26.050 1.00 41.31 88 ASN A C 1
ATOM 687 O O . ASN A 1 88 ? 15.381 -3.847 25.637 1.00 41.31 88 ASN A O 1
ATOM 691 N N . TYR A 1 89 ? 13.206 -4.368 25.652 1.00 41.34 89 TYR A N 1
ATOM 692 C CA . TYR A 1 89 ? 12.773 -3.108 25.060 1.00 41.34 89 TYR A CA 1
ATOM 693 C C . TYR A 1 89 ? 12.758 -2.049 26.171 1.00 41.34 89 TYR A C 1
ATOM 695 O O . TYR A 1 89 ? 11.719 -1.737 26.752 1.00 41.34 89 TYR A O 1
ATOM 703 N N . GLN A 1 90 ? 13.927 -1.503 26.514 1.00 40.38 90 GLN A N 1
ATOM 704 C CA . GLN A 1 90 ? 13.983 -0.265 27.279 1.00 40.38 90 GLN A CA 1
ATOM 705 C C . GLN A 1 90 ? 13.460 0.839 26.360 1.00 40.38 90 GLN A C 1
ATOM 707 O O . GLN A 1 90 ? 14.213 1.444 25.600 1.00 40.38 90 GLN A O 1
ATOM 712 N N . PHE A 1 91 ? 12.151 1.108 26.420 1.00 42.09 91 PHE A N 1
ATOM 713 C CA . PHE A 1 91 ? 11.673 2.459 26.151 1.00 42.09 91 PHE A CA 1
ATOM 714 C C . PHE A 1 91 ? 12.579 3.369 26.975 1.00 42.09 91 PHE A C 1
ATOM 716 O O . PHE A 1 91 ? 12.555 3.289 28.206 1.00 42.09 91 PHE A O 1
ATOM 723 N N . SER A 1 92 ? 13.419 4.182 26.329 1.00 47.78 92 SER A N 1
ATOM 724 C CA . SER A 1 92 ? 14.086 5.260 27.041 1.00 47.78 92 SER A CA 1
ATOM 725 C C . SER A 1 92 ? 12.966 6.192 27.477 1.00 47.78 92 SER A C 1
ATOM 727 O O . SER A 1 92 ? 12.496 7.036 26.714 1.00 47.78 92 SER A O 1
ATOM 729 N N . ALA A 1 93 ? 12.468 5.961 28.686 1.00 50.59 93 ALA A N 1
ATOM 730 C CA . ALA A 1 93 ? 11.509 6.795 29.371 1.00 50.59 93 ALA A CA 1
ATOM 731 C C . ALA A 1 93 ? 12.220 8.083 29.793 1.00 50.59 93 ALA A C 1
ATOM 733 O O . ALA A 1 93 ? 12.255 8.446 30.966 1.00 50.59 93 ALA A O 1
ATOM 734 N N . GLU A 1 94 ? 12.762 8.815 28.822 1.00 49.25 94 GLU A N 1
ATOM 735 C CA . GLU A 1 94 ? 12.769 10.261 28.912 1.00 49.25 94 GLU A CA 1
ATOM 736 C C . GLU A 1 94 ? 11.297 10.660 28.864 1.00 49.25 94 GLU A C 1
ATOM 738 O O . GLU A 1 94 ? 10.734 10.993 27.822 1.00 49.25 94 GLU A O 1
ATOM 743 N N . ALA A 1 95 ? 10.638 10.505 30.014 1.00 57.66 95 ALA A N 1
ATOM 744 C CA . ALA A 1 95 ? 9.319 11.022 30.273 1.00 57.66 95 ALA A CA 1
ATOM 745 C C . ALA A 1 95 ? 9.466 12.532 30.157 1.00 57.66 95 ALA A C 1
ATOM 747 O O . ALA A 1 95 ? 9.781 13.228 31.125 1.00 57.66 95 ALA A O 1
ATOM 748 N N . LYS A 1 96 ? 9.325 13.029 28.929 1.00 71.44 96 LYS A N 1
ATOM 749 C CA . LYS A 1 96 ? 9.148 14.441 28.666 1.00 71.44 96 LYS A CA 1
ATOM 750 C C . LYS A 1 96 ? 7.970 14.835 29.540 1.00 71.44 96 LYS A C 1
ATOM 752 O O . LYS A 1 96 ? 6.853 14.394 29.279 1.00 71.44 96 LYS A O 1
ATOM 757 N N . LYS A 1 97 ? 8.246 15.559 30.630 1.00 74.81 97 LYS A N 1
ATOM 758 C CA . LYS A 1 97 ? 7.193 16.077 31.500 1.00 74.81 97 LYS A CA 1
ATOM 759 C C . LYS A 1 97 ? 6.241 16.835 30.591 1.00 74.81 97 LYS A C 1
ATOM 761 O O . LYS A 1 97 ? 6.670 17.757 29.893 1.00 74.81 97 LYS A O 1
ATOM 766 N N . LEU A 1 98 ? 5.003 16.359 30.532 1.00 71.19 98 LEU A N 1
ATOM 767 C CA . LEU A 1 98 ? 3.946 17.054 29.825 1.00 71.19 98 LEU A CA 1
ATOM 768 C C . LEU A 1 98 ? 3.841 18.456 30.430 1.00 71.19 98 LEU A C 1
ATOM 770 O O . LEU A 1 98 ? 4.057 18.641 31.631 1.00 71.19 98 LEU A O 1
ATOM 774 N N . SER A 1 99 ? 3.557 19.457 29.600 1.00 88.25 99 SER A N 1
ATOM 775 C CA . SER A 1 99 ? 3.153 20.753 30.140 1.00 88.25 99 SER A CA 1
ATOM 776 C C . SER A 1 99 ? 1.899 20.558 31.001 1.00 88.25 99 SER A C 1
ATOM 778 O O . SER A 1 99 ? 1.098 19.666 30.715 1.00 88.25 99 SER A O 1
ATOM 780 N N . ASN A 1 100 ? 1.671 21.408 32.007 1.00 87.12 100 ASN A N 1
ATOM 781 C CA . ASN A 1 100 ? 0.415 21.387 32.772 1.00 87.12 100 ASN A CA 1
ATOM 782 C C . ASN A 1 100 ? -0.815 21.448 31.843 1.00 87.12 100 ASN A C 1
ATOM 784 O O . ASN A 1 100 ? -1.830 20.804 32.104 1.00 87.12 100 ASN A O 1
ATOM 788 N N . ASP A 1 101 ? -0.708 22.173 30.728 1.00 89.19 101 ASP A N 1
ATOM 789 C CA . ASP A 1 101 ? -1.773 22.262 29.724 1.00 89.19 101 ASP A CA 1
ATOM 790 C C . ASP A 1 101 ? -2.013 20.921 29.008 1.00 89.19 101 ASP A C 1
ATOM 792 O O . ASP A 1 101 ? -3.163 20.543 28.758 1.00 89.19 101 ASP A O 1
ATOM 796 N N . ASP A 1 102 ? -0.942 20.170 28.733 1.00 87.19 102 ASP A N 1
ATOM 797 C CA . ASP A 1 102 ? -1.014 18.852 28.099 1.00 87.19 102 ASP A CA 1
ATOM 798 C C . ASP A 1 102 ? -1.615 17.816 29.060 1.00 87.19 102 ASP A C 1
ATOM 800 O O . ASP A 1 102 ? -2.399 16.967 28.637 1.00 87.19 102 ASP A O 1
ATOM 804 N N . GLU A 1 103 ? -1.306 17.894 30.360 1.00 83.56 103 GLU A N 1
ATOM 805 C CA . GLU A 1 103 ? -1.895 17.012 31.377 1.00 83.56 103 GLU A CA 1
ATOM 806 C C . GLU A 1 103 ? -3.410 17.230 31.507 1.00 83.56 103 GLU A C 1
ATOM 808 O O . GLU A 1 103 ? -4.185 16.268 31.527 1.00 83.56 103 GLU A O 1
ATOM 813 N N . VAL A 1 104 ? -3.860 18.491 31.520 1.00 89.56 104 VAL A N 1
ATOM 814 C CA . VAL A 1 104 ? -5.293 18.831 31.540 1.00 89.56 104 VAL A CA 1
ATOM 815 C C . VAL A 1 104 ? -5.985 18.377 30.248 1.00 89.56 104 VAL A C 1
ATOM 817 O O . VAL A 1 104 ? -7.114 17.875 30.285 1.00 89.56 104 VAL A O 1
ATOM 820 N N . ALA A 1 105 ? -5.334 18.526 29.091 1.00 86.75 105 ALA A N 1
ATOM 821 C CA . ALA A 1 105 ? -5.856 18.035 27.816 1.00 86.75 105 ALA A CA 1
ATOM 822 C C . ALA A 1 105 ? -5.974 16.502 27.795 1.00 86.75 105 ALA A C 1
ATOM 824 O O . ALA A 1 105 ? -7.030 15.976 27.432 1.00 86.75 105 ALA A O 1
ATOM 825 N N . LEU A 1 106 ? -4.944 15.791 28.260 1.00 82.75 106 LEU A N 1
ATOM 826 C CA . LEU A 1 106 ? -4.933 14.334 28.372 1.00 82.75 106 LEU A CA 1
ATOM 827 C C . LEU A 1 106 ? -6.031 13.837 29.320 1.00 82.75 106 LEU A C 1
ATOM 829 O O . LEU A 1 106 ? -6.749 12.896 28.986 1.00 82.75 106 LEU A O 1
ATOM 833 N N . GLY A 1 107 ? -6.223 14.499 30.465 1.00 89.12 107 GLY A N 1
ATOM 834 C CA . GLY A 1 107 ? -7.297 14.177 31.405 1.00 89.12 107 GLY A CA 1
ATOM 835 C C . GLY A 1 107 ? -8.687 14.271 30.767 1.00 89.12 107 GLY A C 1
ATOM 836 O O . GLY A 1 107 ? -9.505 13.361 30.924 1.00 89.12 107 GLY A O 1
ATOM 837 N N . ARG A 1 108 ? -8.941 15.325 29.977 1.00 90.94 108 ARG A N 1
ATOM 838 C CA . ARG A 1 108 ? -10.198 15.483 29.222 1.00 90.94 108 ARG A CA 1
ATOM 839 C C . ARG A 1 108 ? -10.367 14.414 28.144 1.00 90.94 108 ARG A C 1
ATOM 841 O O . ARG A 1 108 ? -11.455 13.855 28.022 1.00 90.94 108 ARG A O 1
ATOM 848 N N . ALA A 1 109 ? -9.305 14.097 27.405 1.00 83.19 109 ALA A N 1
ATOM 849 C CA . ALA A 1 109 ? -9.333 13.053 26.384 1.00 83.19 109 ALA A CA 1
ATOM 850 C C . ALA A 1 109 ? -9.650 11.678 26.994 1.00 83.19 109 ALA A C 1
ATOM 852 O O . ALA A 1 109 ? -10.543 10.982 26.519 1.00 83.19 109 ALA A O 1
ATOM 853 N N . LEU A 1 110 ? -8.996 11.313 28.101 1.00 87.06 110 LEU A N 1
ATOM 854 C CA . LEU A 1 110 ? -9.246 10.051 28.800 1.00 87.06 110 LEU A CA 1
ATOM 855 C C . LEU A 1 110 ? -10.668 9.968 29.368 1.00 87.06 110 LEU A C 1
ATOM 857 O O . LEU A 1 110 ? -11.298 8.913 29.288 1.00 87.06 110 LEU A O 1
ATOM 861 N N . ALA A 1 111 ? -11.192 11.065 29.923 1.00 90.81 111 ALA A N 1
ATOM 862 C CA . ALA A 1 111 ? -12.576 11.122 30.386 1.00 90.81 111 ALA A CA 1
ATOM 863 C C . ALA A 1 111 ? -13.566 10.918 29.228 1.00 90.81 111 ALA A C 1
ATOM 865 O O . ALA A 1 111 ? -14.514 10.143 29.361 1.00 90.81 111 ALA A O 1
ATOM 866 N N . TRP A 1 112 ? -13.311 11.547 28.077 1.00 89.81 112 TRP A N 1
ATOM 867 C CA . TRP A 1 112 ? -14.132 11.378 26.879 1.00 89.81 112 TRP A CA 1
ATOM 868 C C . TRP A 1 112 ? -14.086 9.943 26.342 1.00 89.81 112 TRP A C 1
ATOM 870 O O . TRP A 1 112 ? -15.140 9.378 26.060 1.00 89.81 112 TRP A O 1
ATOM 880 N N . VAL A 1 113 ? -12.901 9.327 26.278 1.00 90.50 113 VAL A N 1
ATOM 881 C CA . VAL A 1 113 ? -12.718 7.929 25.846 1.00 90.50 113 VAL A CA 1
ATOM 882 C C . VAL A 1 113 ? -13.495 6.963 26.739 1.00 90.50 113 VAL A C 1
ATOM 884 O O . VAL A 1 113 ? -14.184 6.074 26.244 1.00 90.50 113 VAL A O 1
ATOM 887 N N . ARG A 1 114 ? -13.438 7.160 28.062 1.00 89.56 114 ARG A N 1
ATOM 888 C CA . ARG A 1 114 ? -14.198 6.342 29.022 1.00 89.56 114 ARG A CA 1
ATOM 889 C C . ARG A 1 114 ? -15.707 6.510 28.864 1.00 89.56 114 ARG A C 1
ATOM 891 O O . ARG A 1 114 ? -16.435 5.537 29.025 1.00 89.56 114 ARG A O 1
ATOM 898 N N . ALA A 1 115 ? -16.166 7.723 28.561 1.00 93.94 115 ALA A N 1
ATOM 899 C CA . ALA A 1 115 ? -17.580 8.008 28.335 1.00 93.94 115 ALA A CA 1
ATOM 900 C C . ALA A 1 115 ? -18.084 7.509 26.966 1.00 93.94 115 ALA A C 1
ATOM 902 O O . ALA A 1 115 ? -19.272 7.237 26.827 1.00 93.94 115 ALA A O 1
ATOM 903 N N . ASN A 1 116 ? -17.199 7.365 25.971 1.00 93.44 116 ASN A N 1
ATOM 904 C CA . ASN A 1 116 ? -17.541 7.015 24.588 1.00 93.44 116 ASN A CA 1
ATOM 905 C C . ASN A 1 116 ? -16.695 5.836 24.066 1.00 93.44 116 ASN A C 1
ATOM 907 O O . ASN A 1 116 ? -15.962 5.990 23.081 1.00 93.44 116 ASN A O 1
ATOM 911 N N . PRO A 1 117 ? -16.776 4.641 24.681 1.00 91.06 117 PRO A N 1
ATOM 912 C CA . PRO A 1 117 ? -15.916 3.520 24.307 1.00 91.06 117 PRO A CA 1
ATOM 913 C C . PRO A 1 117 ? -16.167 3.044 22.869 1.00 91.06 117 PRO A C 1
ATOM 915 O O . PRO A 1 117 ? -15.211 2.755 22.161 1.00 91.06 117 PRO A O 1
ATOM 918 N N . GLY A 1 118 ? -17.424 3.028 22.407 1.00 93.38 118 GLY A N 1
ATOM 919 C CA . GLY A 1 118 ? -17.781 2.618 21.041 1.00 93.38 118 GLY A CA 1
ATOM 920 C C . GLY A 1 118 ? -17.116 3.483 19.960 1.00 93.38 118 GLY A C 1
ATOM 921 O O . GLY A 1 118 ? -16.278 2.965 19.223 1.00 93.38 118 GLY A O 1
ATOM 922 N N . PRO A 1 119 ? -17.403 4.800 19.909 1.00 92.25 119 PRO A N 1
ATOM 923 C CA . PRO A 1 119 ? -16.771 5.710 18.952 1.00 92.25 119 PRO A CA 1
ATOM 924 C C . PRO A 1 119 ? -15.244 5.739 19.055 1.00 92.25 119 PRO A C 1
ATOM 926 O O . PRO A 1 119 ? -14.560 5.868 18.046 1.00 92.25 119 PRO A O 1
ATOM 929 N N . THR A 1 120 ? -14.689 5.588 20.264 1.00 89.31 120 THR A N 1
ATOM 930 C CA . THR A 1 120 ? -13.231 5.535 20.437 1.00 89.31 120 THR A CA 1
ATOM 931 C C . THR A 1 120 ? -12.631 4.296 19.779 1.00 89.31 120 THR A C 1
ATOM 933 O O . THR A 1 120 ? -11.604 4.394 19.113 1.00 89.31 120 THR A O 1
ATOM 936 N N . VAL A 1 121 ? -13.247 3.126 19.969 1.00 86.38 121 VAL A N 1
ATOM 937 C CA . VAL A 1 121 ? -12.779 1.879 19.352 1.00 86.38 121 VAL A CA 1
ATOM 938 C C . VAL A 1 121 ? -12.893 1.965 17.833 1.00 86.38 121 VAL A C 1
ATOM 940 O O . VAL A 1 121 ? -11.952 1.589 17.141 1.00 86.38 121 VAL A O 1
ATOM 943 N N . GLU A 1 122 ? -13.996 2.500 17.312 1.00 88.81 122 GLU A N 1
ATOM 944 C CA . GLU A 1 122 ? -14.180 2.702 15.871 1.00 88.81 122 GLU A CA 1
ATOM 945 C C . GLU A 1 122 ? -13.111 3.633 15.284 1.00 88.81 122 GLU A C 1
ATOM 947 O O . GLU A 1 122 ? -12.462 3.290 14.295 1.00 88.81 122 GLU A O 1
ATOM 952 N N . GLU A 1 123 ? -12.854 4.767 15.938 1.00 89.56 123 GLU A N 1
ATOM 953 C CA . GLU A 1 123 ? -11.821 5.709 15.512 1.00 89.56 123 GLU A CA 1
ATOM 954 C C . GLU A 1 123 ? -10.423 5.086 15.574 1.00 89.56 123 GLU A C 1
ATOM 956 O O . GLU A 1 123 ? -9.630 5.231 14.645 1.00 89.56 123 GLU A O 1
ATOM 961 N N . PHE A 1 124 ? -10.125 4.337 16.638 1.00 90.25 124 PHE A N 1
ATOM 962 C CA . PHE A 1 124 ? -8.863 3.618 16.768 1.00 90.25 124 PHE A CA 1
ATOM 963 C C . PHE A 1 124 ? -8.679 2.596 15.640 1.00 90.25 124 PHE A C 1
ATOM 965 O O . PHE A 1 124 ? -7.610 2.541 15.030 1.00 90.25 124 PHE A O 1
ATOM 972 N N . LEU A 1 125 ? -9.718 1.815 15.327 1.00 89.31 125 LEU A N 1
ATOM 973 C CA . LEU A 1 125 ? -9.690 0.856 14.224 1.00 89.31 125 LEU A CA 1
ATOM 974 C C . LEU A 1 125 ? -9.458 1.569 12.888 1.00 89.31 125 LEU A C 1
ATOM 976 O O . LEU A 1 125 ? -8.561 1.164 12.146 1.00 89.31 125 LEU A O 1
ATOM 980 N N . ARG A 1 126 ? -10.167 2.674 12.629 1.00 91.62 126 ARG A N 1
ATOM 981 C CA . ARG A 1 126 ? -9.985 3.512 11.435 1.00 91.62 126 ARG A CA 1
ATOM 982 C C . ARG A 1 126 ? -8.555 4.036 11.312 1.00 91.62 126 ARG A C 1
ATOM 984 O O . ARG A 1 126 ? -7.921 3.863 10.274 1.00 91.62 126 ARG A O 1
ATOM 991 N N . MET A 1 127 ? -8.015 4.630 12.378 1.00 93.12 127 MET A N 1
ATOM 992 C CA . MET A 1 127 ? -6.633 5.119 12.410 1.00 93.12 127 MET A CA 1
ATOM 993 C C . MET A 1 127 ? -5.624 3.987 12.194 1.00 93.12 127 MET A C 1
ATOM 995 O O . MET A 1 127 ? -4.635 4.167 11.481 1.00 93.12 127 MET A O 1
ATOM 999 N N . SER A 1 128 ? -5.870 2.815 12.785 1.00 92.19 128 SER A N 1
ATOM 1000 C CA . SER A 1 128 ? -5.003 1.650 12.616 1.00 92.19 128 SER A CA 1
ATOM 1001 C C . SER A 1 128 ? -5.001 1.142 11.170 1.00 92.19 128 SER A C 1
ATOM 1003 O O . SER A 1 128 ? -3.937 0.805 10.649 1.00 92.19 128 SER A O 1
ATOM 1005 N N . GLU A 1 129 ? -6.157 1.147 10.496 1.00 93.62 129 GLU A N 1
ATOM 1006 C CA . GLU A 1 129 ? -6.286 0.753 9.093 1.00 93.62 129 GLU A CA 1
ATOM 1007 C C . GLU A 1 129 ? -5.587 1.770 8.182 1.00 93.62 129 GLU A C 1
ATOM 1009 O O . GLU A 1 129 ? -4.765 1.377 7.356 1.00 93.62 129 GLU A O 1
ATOM 1014 N N . HIS A 1 130 ? -5.797 3.071 8.406 1.00 96.12 130 HIS A N 1
ATOM 1015 C CA . HIS A 1 130 ? -5.091 4.134 7.683 1.00 96.12 130 HIS A CA 1
ATOM 1016 C C . HIS A 1 130 ? -3.569 4.011 7.826 1.00 96.12 130 HIS A C 1
ATOM 1018 O O . HIS A 1 130 ? -2.849 4.081 6.835 1.00 96.12 130 HIS A O 1
ATOM 1024 N N . LEU A 1 131 ? -3.058 3.744 9.033 1.00 96.19 131 LEU A N 1
ATOM 1025 C CA . LEU A 1 131 ? -1.623 3.537 9.242 1.00 96.19 131 LEU A CA 1
ATOM 1026 C C . LEU A 1 131 ? -1.097 2.318 8.466 1.00 96.19 131 LEU A C 1
ATOM 1028 O O . LEU A 1 131 ? 0.019 2.343 7.943 1.00 96.19 131 LEU A O 1
ATOM 1032 N N . GLN A 1 132 ? -1.876 1.237 8.386 1.00 95.31 132 GLN A N 1
ATOM 1033 C CA . GLN A 1 132 ? -1.520 0.074 7.571 1.00 95.31 132 GLN A CA 1
ATOM 1034 C C . GLN A 1 132 ? -1.556 0.392 6.072 1.00 95.31 132 GLN A C 1
ATOM 1036 O O . GLN A 1 132 ? -0.704 -0.107 5.331 1.00 95.31 132 GLN A O 1
ATOM 1041 N N . PHE A 1 133 ? -2.502 1.218 5.623 1.00 97.50 133 PHE A N 1
ATOM 1042 C CA . PHE A 1 133 ? -2.573 1.690 4.244 1.00 97.50 133 PHE A CA 1
ATOM 1043 C C . PHE A 1 133 ? -1.388 2.578 3.891 1.00 97.50 133 PHE A C 1
ATOM 1045 O O . PHE A 1 133 ? -0.754 2.315 2.880 1.00 97.50 133 PHE A O 1
ATOM 1052 N N . GLU A 1 134 ? -0.997 3.517 4.748 1.00 96.81 134 GLU A N 1
ATOM 1053 C CA . GLU A 1 134 ? 0.212 4.331 4.567 1.00 96.81 134 GLU A CA 1
ATOM 1054 C C . GLU A 1 134 ? 1.470 3.473 4.420 1.00 96.81 134 GLU A C 1
ATOM 1056 O O . GLU A 1 134 ? 2.258 3.646 3.491 1.00 96.81 134 GLU A O 1
ATOM 1061 N N . ARG A 1 135 ? 1.633 2.474 5.295 1.00 95.62 135 ARG A N 1
ATOM 1062 C CA . ARG A 1 135 ? 2.757 1.530 5.211 1.00 95.62 135 ARG A CA 1
ATOM 1063 C C . ARG A 1 135 ? 2.729 0.685 3.944 1.00 95.62 135 ARG A C 1
ATOM 1065 O O . ARG A 1 135 ? 3.782 0.376 3.412 1.00 95.62 135 ARG A O 1
ATOM 1072 N N . THR A 1 136 ? 1.543 0.288 3.491 1.00 96.06 136 THR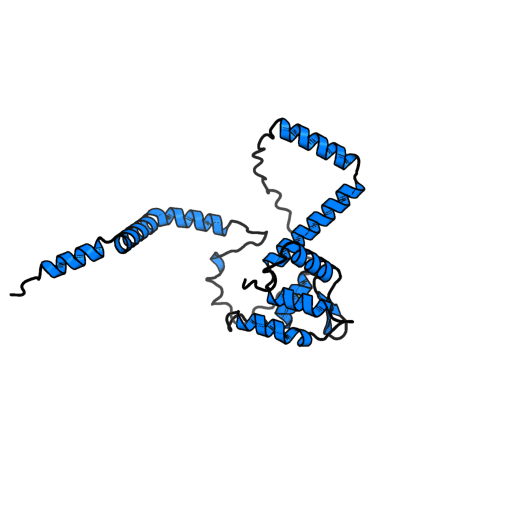 A N 1
ATOM 1073 C CA . THR A 1 136 ? 1.389 -0.487 2.254 1.00 96.06 136 THR A CA 1
ATOM 1074 C C . THR A 1 136 ? 1.634 0.396 1.033 1.00 96.06 136 THR A C 1
ATOM 1076 O O . THR A 1 136 ? 2.271 -0.028 0.080 1.00 96.06 136 THR A O 1
ATOM 1079 N N . PHE A 1 137 ? 1.179 1.647 1.060 1.00 95.00 137 PHE A N 1
ATOM 1080 C CA . PHE A 1 137 ? 1.377 2.604 -0.018 1.00 95.00 137 PHE A CA 1
ATOM 1081 C C . PHE A 1 137 ? 2.831 3.041 -0.144 1.00 95.00 137 PHE A C 1
ATOM 1083 O O . PHE A 1 137 ? 3.322 3.221 -1.255 1.00 95.00 137 PHE A O 1
ATOM 1090 N N . SER A 1 138 ? 3.553 3.189 0.966 1.00 93.38 138 SER A N 1
ATOM 1091 C CA . SER A 1 138 ? 4.983 3.496 0.927 1.00 93.38 138 SER A CA 1
ATOM 1092 C C . SER A 1 138 ? 5.821 2.363 0.330 1.00 93.38 138 SER A C 1
ATOM 1094 O O . SER A 1 138 ? 6.939 2.624 -0.106 1.00 93.38 138 SER A O 1
ATOM 1096 N N . SER A 1 139 ? 5.275 1.145 0.267 1.00 91.19 139 SER A N 1
ATOM 1097 C CA . SER A 1 139 ? 5.977 -0.063 -0.154 1.00 91.19 139 SER A CA 1
ATOM 1098 C C . SER A 1 139 ? 5.504 -0.663 -1.488 1.00 91.19 139 SER A C 1
ATOM 1100 O O . SER A 1 139 ? 6.121 -1.622 -1.951 1.00 91.19 139 SER A O 1
ATOM 1102 N N . ILE A 1 140 ? 4.451 -0.117 -2.114 1.00 91.56 140 ILE A N 1
ATOM 1103 C CA . ILE A 1 140 ? 4.004 -0.485 -3.471 1.00 91.56 140 ILE A CA 1
ATOM 1104 C C . ILE A 1 140 ? 4.283 0.618 -4.488 1.00 91.56 140 ILE A C 1
ATOM 1106 O O . ILE A 1 140 ? 4.323 1.805 -4.171 1.00 91.56 140 ILE A O 1
ATOM 1110 N N . PHE A 1 141 ? 4.380 0.213 -5.750 1.00 90.06 141 PHE A N 1
ATOM 1111 C CA . PHE A 1 141 ? 4.642 1.111 -6.868 1.00 90.06 141 PHE A CA 1
ATOM 1112 C C . PHE A 1 141 ? 3.358 1.656 -7.497 1.00 90.06 141 PHE A C 1
ATOM 1114 O O . PHE A 1 141 ? 2.297 1.031 -7.439 1.00 90.06 141 PHE A O 1
ATOM 1121 N N . GLY A 1 142 ? 3.464 2.786 -8.206 1.00 91.38 142 GLY A N 1
ATOM 1122 C CA . GLY A 1 142 ? 2.326 3.388 -8.912 1.00 91.38 142 GLY A CA 1
ATOM 1123 C C . GLY A 1 142 ? 1.650 2.435 -9.909 1.00 91.38 142 GLY A C 1
ATOM 1124 O O . GLY A 1 142 ? 0.427 2.433 -10.021 1.00 91.38 142 GLY A O 1
ATOM 1125 N N . SER A 1 143 ? 2.410 1.555 -10.574 1.00 93.31 143 SER A N 1
ATOM 1126 C CA . SER A 1 143 ? 1.855 0.531 -11.475 1.00 93.31 143 SER A CA 1
ATOM 1127 C C . SER A 1 143 ? 1.001 -0.513 -10.748 1.00 93.31 143 SER A C 1
ATOM 1129 O O . SER A 1 143 ? 0.011 -0.971 -11.311 1.00 93.31 143 SER A O 1
ATOM 1131 N N . GLN A 1 144 ? 1.326 -0.856 -9.497 1.00 94.94 144 GLN A N 1
ATOM 1132 C CA . GLN A 1 144 ? 0.500 -1.739 -8.665 1.00 94.94 144 GLN A CA 1
ATOM 1133 C C . GLN A 1 144 ? -0.790 -1.038 -8.239 1.00 94.94 144 GLN A C 1
ATOM 1135 O O . GLN A 1 144 ? -1.855 -1.643 -8.294 1.00 94.94 144 GLN A O 1
ATOM 1140 N N . VAL A 1 145 ? -0.733 0.253 -7.896 1.00 95.88 145 VAL A N 1
ATOM 1141 C CA . VAL A 1 145 ? -1.948 1.032 -7.594 1.00 95.88 145 VAL A CA 1
ATOM 1142 C C . VAL A 1 145 ? -2.858 1.121 -8.823 1.00 95.88 145 VAL A C 1
ATOM 1144 O O . VAL A 1 145 ? -4.064 0.925 -8.707 1.00 95.88 145 VAL A O 1
ATOM 1147 N N . LEU A 1 146 ? -2.287 1.349 -10.010 1.00 95.50 146 LEU A N 1
ATOM 1148 C CA . LEU A 1 146 ? -3.028 1.3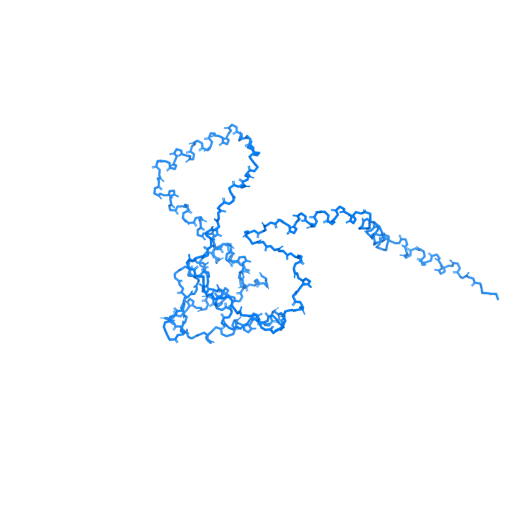35 -11.274 1.00 95.50 146 LEU A CA 1
ATOM 1149 C C . LEU A 1 146 ? -3.630 -0.043 -11.583 1.00 95.50 146 LEU A C 1
ATOM 1151 O O . LEU A 1 146 ? -4.771 -0.114 -12.030 1.00 95.50 146 LEU A O 1
ATOM 1155 N N . ALA A 1 147 ? -2.900 -1.128 -11.309 1.00 96.56 147 ALA A N 1
ATOM 1156 C CA . ALA A 1 147 ? -3.407 -2.490 -11.463 1.00 96.56 147 ALA A CA 1
ATOM 1157 C C . ALA A 1 147 ? -4.603 -2.762 -10.536 1.00 96.56 147 ALA A C 1
ATOM 1159 O O . ALA A 1 147 ? -5.598 -3.336 -10.972 1.00 96.56 147 ALA A O 1
ATOM 1160 N N . LEU A 1 148 ? -4.537 -2.312 -9.278 1.00 97.50 148 LEU A N 1
ATOM 1161 C CA . LEU A 1 148 ? -5.646 -2.409 -8.325 1.00 97.50 148 LEU A CA 1
ATOM 1162 C C . LEU A 1 148 ? -6.853 -1.578 -8.778 1.00 97.50 148 LEU A C 1
ATOM 1164 O O . LEU A 1 148 ? -7.987 -2.048 -8.694 1.00 97.50 148 LEU A O 1
ATOM 1168 N N . ASP A 1 149 ? -6.627 -0.365 -9.286 1.00 97.19 149 ASP A N 1
ATOM 1169 C CA . ASP A 1 149 ? -7.707 0.490 -9.789 1.00 97.19 149 ASP A CA 1
ATOM 1170 C C . ASP A 1 149 ? -8.376 -0.103 -11.034 1.00 97.19 149 ASP A C 1
ATOM 1172 O O . ASP A 1 149 ? -9.599 -0.083 -11.162 1.00 97.19 149 ASP A O 1
ATOM 1176 N N . PHE A 1 150 ? -7.590 -0.715 -11.920 1.00 96.88 150 PHE A N 1
ATOM 1177 C CA . PHE A 1 150 ? -8.125 -1.490 -13.031 1.00 96.88 150 PHE A CA 1
ATOM 1178 C C . PHE A 1 150 ? -8.922 -2.704 -12.538 1.00 96.88 150 PHE A C 1
ATOM 1180 O O . PHE A 1 150 ? -10.035 -2.930 -13.012 1.00 96.88 150 PHE A O 1
ATOM 1187 N N . ALA A 1 151 ? -8.418 -3.432 -11.537 1.00 97.25 151 ALA A N 1
ATOM 1188 C CA . ALA A 1 151 ? -9.118 -4.570 -10.944 1.00 97.25 151 ALA A CA 1
ATOM 1189 C C . ALA A 1 151 ? -10.458 -4.189 -10.295 1.00 97.25 151 ALA A C 1
ATOM 1191 O O . ALA A 1 151 ? -11.392 -4.989 -10.291 1.00 97.25 151 ALA A O 1
ATOM 1192 N N . ARG A 1 152 ? -10.602 -2.947 -9.811 1.00 97.38 152 ARG A N 1
ATOM 1193 C CA . ARG A 1 152 ? -11.872 -2.417 -9.284 1.00 97.38 152 ARG A CA 1
ATOM 1194 C C . ARG A 1 152 ? -12.982 -2.366 -10.337 1.00 97.38 152 ARG A C 1
ATOM 1196 O O . ARG A 1 152 ? -14.154 -2.405 -9.979 1.00 97.38 152 ARG A O 1
ATOM 1203 N N . SER A 1 153 ? -12.629 -2.268 -11.619 1.00 96.81 153 SER A N 1
ATOM 1204 C CA . SER A 1 153 ? -13.599 -2.234 -12.721 1.00 96.81 153 SER A CA 1
ATOM 1205 C C . SER A 1 153 ? -14.137 -3.614 -13.118 1.00 96.81 153 SER A C 1
ATOM 1207 O O . SER A 1 153 ? -15.054 -3.703 -13.934 1.00 96.81 153 SER A O 1
ATOM 1209 N N . TRP A 1 154 ? -13.581 -4.696 -12.570 1.00 96.69 154 TRP A N 1
ATOM 1210 C CA . TRP A 1 154 ? -13.998 -6.051 -12.911 1.00 96.69 154 TRP A CA 1
ATOM 1211 C C . TRP A 1 154 ? -15.360 -6.398 -12.302 1.00 96.69 154 TRP A C 1
ATOM 1213 O O . TRP A 1 154 ? -15.652 -6.069 -11.156 1.00 96.69 154 TRP A O 1
ATOM 1223 N N . SER A 1 155 ? -16.179 -7.142 -13.046 1.00 93.81 155 SER A N 1
ATOM 1224 C CA . SER A 1 155 ? -17.448 -7.704 -12.559 1.00 93.81 155 SER A CA 1
ATOM 1225 C C . SER A 1 155 ? -17.287 -9.038 -11.814 1.00 93.81 155 SER A C 1
ATOM 1227 O O . SER A 1 155 ? -18.279 -9.645 -11.414 1.00 93.81 155 SER A O 1
ATOM 1229 N N . GLY A 1 156 ? -16.052 -9.516 -11.639 1.00 94.62 156 GLY A N 1
ATOM 1230 C CA . GLY A 1 156 ? -15.732 -10.789 -10.998 1.00 94.62 156 GLY A CA 1
ATOM 1231 C C . GLY A 1 156 ? -14.241 -11.135 -11.094 1.00 94.62 156 GLY A C 1
ATOM 1232 O O . GLY A 1 156 ? -13.468 -10.336 -11.629 1.00 94.62 156 GLY A O 1
ATOM 1233 N N . PRO A 1 157 ? -13.827 -12.313 -10.589 1.00 97.25 157 PRO A N 1
ATOM 1234 C CA . PRO A 1 157 ? -12.439 -12.761 -10.646 1.00 97.25 157 PRO A CA 1
ATOM 1235 C C . PRO A 1 157 ? -11.928 -12.853 -12.089 1.00 97.25 157 PRO A C 1
ATOM 1237 O O . PRO A 1 157 ? -12.647 -13.306 -12.979 1.00 97.25 157 PRO A O 1
ATOM 1240 N N . GLN A 1 158 ? -10.686 -12.439 -12.319 1.00 97.81 158 GLN A N 1
ATOM 1241 C CA . GLN A 1 158 ? -10.046 -12.425 -13.638 1.00 97.81 158 GLN A CA 1
ATOM 1242 C C . GLN A 1 158 ? -8.746 -13.233 -13.629 1.00 97.81 158 GLN A C 1
ATOM 1244 O O . GLN A 1 158 ? -8.161 -13.440 -12.565 1.00 97.81 158 GLN A O 1
ATOM 1249 N N . PRO A 1 159 ? -8.260 -13.704 -14.789 1.00 97.56 159 PRO A N 1
ATOM 1250 C CA . PRO A 1 159 ? -6.958 -14.352 -14.858 1.00 97.56 159 PRO A CA 1
ATOM 1251 C C . PRO A 1 159 ? -5.824 -13.346 -14.580 1.00 97.56 159 PRO A C 1
ATOM 1253 O O . PRO A 1 159 ? -5.926 -12.190 -15.000 1.00 97.56 159 PRO A O 1
ATOM 1256 N N . PRO A 1 160 ? -4.700 -13.778 -13.974 1.00 96.81 160 PRO A N 1
ATOM 1257 C CA . PRO A 1 160 ? -3.511 -12.951 -13.754 1.00 96.81 160 PRO A CA 1
ATOM 1258 C C . PRO A 1 160 ? -3.069 -12.164 -14.990 1.00 96.81 160 PRO A C 1
ATOM 1260 O O . PRO A 1 160 ? -2.768 -10.978 -14.890 1.00 96.81 160 PRO A O 1
ATOM 1263 N N . ALA A 1 161 ? -3.124 -12.789 -16.172 1.00 96.62 161 ALA A N 1
ATOM 1264 C CA . ALA A 1 161 ? -2.741 -12.181 -17.447 1.00 96.62 161 ALA A CA 1
ATOM 1265 C C . ALA A 1 161 ? -3.483 -10.868 -17.770 1.00 96.62 161 ALA A C 1
ATOM 1267 O O . ALA A 1 161 ? -2.946 -10.037 -18.500 1.00 96.62 161 ALA A O 1
ATOM 1268 N N . ALA A 1 162 ? -4.668 -10.629 -17.193 1.00 96.12 162 ALA A N 1
ATOM 1269 C CA . ALA A 1 162 ? -5.383 -9.357 -17.326 1.00 96.12 162 ALA A CA 1
ATOM 1270 C C . ALA A 1 162 ? -4.599 -8.160 -16.749 1.00 96.12 162 ALA A C 1
ATOM 1272 O O . ALA A 1 162 ? -4.875 -7.018 -17.109 1.00 96.12 162 ALA A O 1
ATOM 1273 N N . LEU A 1 163 ? -3.619 -8.408 -15.872 1.00 95.88 163 LEU A N 1
ATOM 1274 C CA . LEU A 1 163 ? -2.754 -7.391 -15.273 1.00 95.88 163 LEU A CA 1
ATOM 1275 C C . LEU A 1 163 ? -1.364 -7.299 -15.921 1.00 95.88 163 LEU A C 1
ATOM 1277 O O . LEU A 1 163 ? -0.546 -6.492 -15.475 1.00 95.88 163 LEU A O 1
ATOM 1281 N N . GLN A 1 164 ? -1.089 -8.072 -16.978 1.00 95.88 164 GLN A N 1
ATOM 1282 C CA . GLN A 1 164 ? 0.246 -8.157 -17.581 1.00 95.88 164 GLN A CA 1
ATOM 1283 C C . GLN A 1 164 ? 0.774 -6.790 -18.038 1.00 95.88 164 GLN A C 1
ATOM 1285 O O . GLN A 1 164 ? 1.921 -6.460 -17.763 1.00 95.88 164 GLN A O 1
ATOM 1290 N N . SER A 1 165 ? -0.070 -5.936 -18.624 1.00 93.38 165 SER A N 1
ATOM 1291 C CA . SER A 1 165 ? 0.346 -4.598 -19.068 1.00 93.38 165 SER A CA 1
ATOM 1292 C C . SER A 1 165 ? 0.875 -3.713 -17.931 1.00 93.38 165 SER A C 1
ATOM 1294 O O . SER A 1 165 ? 1.722 -2.850 -18.156 1.00 93.38 165 SER A O 1
ATOM 1296 N N . PHE A 1 166 ? 0.396 -3.909 -16.697 1.00 93.19 166 PHE A N 1
ATOM 1297 C CA . PHE A 1 166 ? 0.884 -3.175 -15.525 1.00 93.19 166 PHE A CA 1
ATOM 1298 C C . PHE A 1 166 ? 2.210 -3.736 -15.008 1.00 93.19 166 PHE A C 1
ATOM 1300 O O . PHE A 1 166 ? 3.049 -2.968 -14.529 1.00 93.19 166 PHE A O 1
ATOM 1307 N N . VAL A 1 167 ? 2.423 -5.046 -15.154 1.00 91.62 167 VAL A N 1
ATOM 1308 C CA . VAL A 1 167 ? 3.722 -5.687 -14.912 1.00 91.62 167 VAL A CA 1
ATOM 1309 C C . VAL A 1 167 ? 4.740 -5.180 -15.925 1.00 91.62 167 VAL A C 1
ATOM 1311 O O . VAL A 1 167 ? 5.805 -4.729 -15.529 1.00 91.62 167 VAL A O 1
ATOM 1314 N N . ASP A 1 168 ? 4.397 -5.140 -17.210 1.00 92.31 168 ASP A N 1
ATOM 1315 C CA . ASP A 1 168 ? 5.289 -4.638 -18.260 1.00 92.31 168 ASP A CA 1
ATOM 1316 C C . ASP A 1 168 ? 5.658 -3.167 -18.014 1.00 92.31 168 ASP A C 1
ATOM 1318 O O . ASP A 1 168 ? 6.819 -2.769 -18.131 1.00 92.31 168 ASP A O 1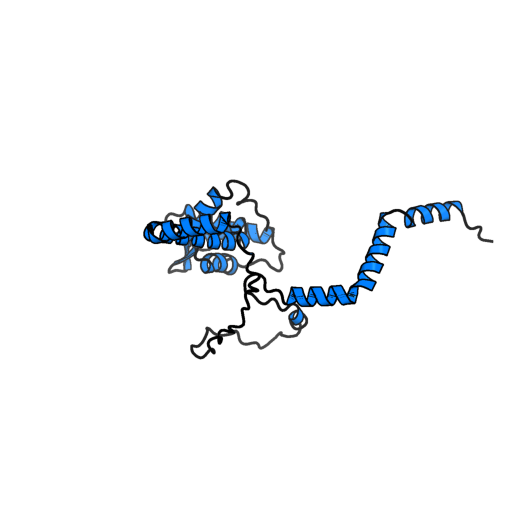
ATOM 1322 N N . MET A 1 169 ? 4.687 -2.359 -17.573 1.00 88.12 169 MET A N 1
ATOM 1323 C CA . MET A 1 169 ? 4.931 -0.982 -17.142 1.00 88.12 169 MET A CA 1
ATOM 1324 C C . MET A 1 169 ? 5.898 -0.915 -15.952 1.00 88.12 169 MET A C 1
ATOM 1326 O O . MET A 1 169 ? 6.778 -0.057 -15.938 1.00 88.12 169 MET A O 1
ATOM 1330 N N . TYR A 1 170 ? 5.766 -1.808 -14.969 1.00 86.75 170 TYR A N 1
ATOM 1331 C CA . TYR A 1 170 ? 6.700 -1.906 -13.848 1.00 86.75 170 TYR A CA 1
ATOM 1332 C C . TYR A 1 170 ? 8.112 -2.298 -14.309 1.00 86.75 170 TYR A C 1
ATOM 1334 O O . TYR A 1 170 ? 9.085 -1.615 -13.992 1.00 86.75 170 TYR A O 1
ATOM 1342 N N . VAL A 1 171 ? 8.211 -3.353 -15.117 1.00 88.56 171 VAL A N 1
ATOM 1343 C CA . VAL A 1 171 ? 9.466 -3.896 -15.650 1.00 88.56 171 VAL A CA 1
ATOM 1344 C C . VAL A 1 171 ? 10.200 -2.864 -16.503 1.00 88.56 171 VAL A C 1
ATOM 1346 O O . VAL A 1 171 ? 11.410 -2.733 -16.371 1.00 88.56 171 VAL A O 1
ATOM 1349 N N . SER A 1 172 ? 9.482 -2.069 -17.303 1.00 88.12 172 SER A N 1
ATOM 1350 C CA . SER A 1 172 ? 10.069 -0.994 -18.120 1.00 88.12 172 SER A CA 1
ATOM 1351 C C . SER A 1 172 ? 10.796 0.086 -17.307 1.00 88.12 172 SER A C 1
ATOM 1353 O O . SER A 1 172 ? 11.651 0.791 -17.842 1.00 88.12 172 SER A O 1
ATOM 1355 N N . ARG A 1 173 ? 10.456 0.224 -16.020 1.00 82.94 173 ARG A N 1
ATOM 1356 C CA . ARG A 1 173 ? 11.061 1.184 -15.084 1.00 82.94 173 ARG A CA 1
ATOM 1357 C C . ARG A 1 173 ? 12.100 0.538 -14.169 1.00 82.94 173 ARG A C 1
ATOM 1359 O O . ARG A 1 173 ? 12.960 1.239 -13.642 1.00 82.94 173 ARG A O 1
ATOM 1366 N N . ALA A 1 174 ? 12.007 -0.772 -13.960 1.00 81.94 174 ALA A N 1
ATOM 1367 C CA . ALA A 1 174 ? 12.959 -1.545 -13.180 1.00 81.94 174 ALA A CA 1
ATOM 1368 C C . ALA A 1 174 ?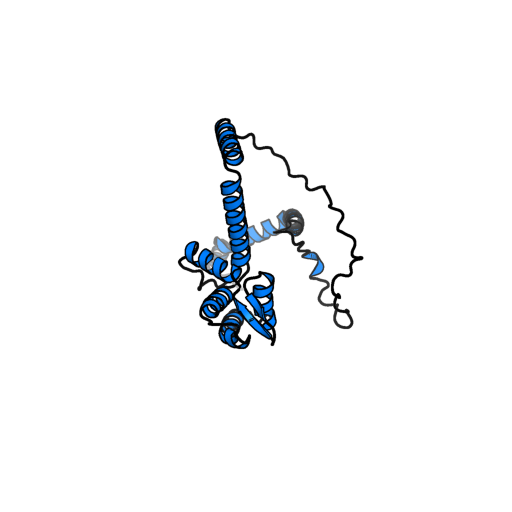 14.215 -1.884 -14.004 1.00 81.94 174 ALA A C 1
ATOM 1370 O O . ALA A 1 174 ? 14.208 -1.872 -15.234 1.00 81.94 174 ALA A O 1
ATOM 1371 N N . SER A 1 175 ? 15.314 -2.224 -13.324 1.00 80.88 175 SER A N 1
ATOM 1372 C CA . SER A 1 175 ? 16.465 -2.822 -14.006 1.00 80.88 175 SER A CA 1
ATOM 1373 C C . SER A 1 175 ? 16.051 -4.180 -14.595 1.00 80.88 175 SER A C 1
ATOM 1375 O O . SER A 1 175 ? 15.427 -4.967 -13.876 1.00 80.88 175 SER A O 1
ATOM 1377 N N . PRO A 1 176 ? 16.428 -4.516 -15.846 1.00 79.50 176 PRO A N 1
ATOM 1378 C CA . PRO A 1 176 ? 16.079 -5.797 -16.466 1.00 79.50 176 PRO A CA 1
ATOM 1379 C C . PRO A 1 176 ? 16.484 -7.021 -15.631 1.00 79.50 176 PRO A C 1
ATOM 1381 O O . PRO A 1 176 ? 15.841 -8.061 -15.695 1.00 79.50 176 PRO A O 1
ATOM 1384 N N . GLN A 1 177 ? 17.541 -6.891 -14.824 1.00 82.25 177 GLN A N 1
ATOM 1385 C CA . GLN A 1 177 ? 18.081 -7.963 -13.981 1.00 82.25 177 GLN A CA 1
ATOM 1386 C C . GLN A 1 177 ? 17.236 -8.240 -12.728 1.00 82.25 177 GLN A C 1
ATOM 1388 O O . GLN A 1 177 ? 17.380 -9.292 -12.116 1.00 82.25 177 GLN A O 1
ATOM 1393 N N . THR A 1 178 ? 16.369 -7.305 -12.336 1.00 84.56 178 THR A N 1
ATOM 1394 C CA . THR A 1 178 ? 15.527 -7.390 -11.131 1.00 84.56 178 THR A CA 1
ATOM 1395 C C . THR A 1 178 ? 14.039 -7.311 -11.470 1.00 84.56 178 THR A C 1
ATOM 1397 O O . THR A 1 178 ? 13.224 -6.979 -10.611 1.00 84.56 178 THR A O 1
ATOM 1400 N N . ALA A 1 179 ? 13.685 -7.552 -12.734 1.00 86.94 179 ALA A N 1
ATOM 1401 C CA . ALA A 1 179 ? 12.313 -7.527 -13.210 1.00 86.94 179 ALA A CA 1
ATOM 1402 C C . ALA A 1 179 ? 11.512 -8.676 -12.564 1.00 86.94 179 ALA A C 1
ATOM 1404 O O . ALA A 1 179 ? 11.873 -9.840 -12.752 1.00 86.94 179 ALA A O 1
ATOM 1405 N N . PRO A 1 180 ? 10.447 -8.388 -11.797 1.00 89.94 180 PRO A N 1
ATOM 1406 C CA . PRO A 1 180 ? 9.662 -9.420 -11.150 1.00 89.94 180 PRO A CA 1
ATOM 1407 C C . PRO A 1 180 ? 8.806 -10.158 -12.172 1.00 89.94 180 PRO A C 1
ATOM 1409 O O . PRO A 1 180 ? 8.334 -9.579 -13.154 1.00 89.94 180 PRO A O 1
ATOM 1412 N N . THR A 1 181 ? 8.543 -11.431 -11.898 1.00 93.62 181 THR A N 1
ATOM 1413 C CA . THR A 1 181 ? 7.505 -12.174 -12.617 1.00 93.62 181 THR A CA 1
ATOM 1414 C C . THR A 1 181 ? 6.115 -11.654 -12.239 1.00 93.62 181 THR A C 1
ATOM 1416 O O . THR A 1 181 ? 5.937 -11.004 -11.203 1.00 93.62 181 THR A O 1
ATOM 1419 N N . ILE A 1 182 ? 5.100 -11.971 -13.049 1.00 94.75 182 ILE A N 1
ATOM 1420 C CA . ILE A 1 182 ? 3.709 -11.640 -12.713 1.00 94.75 182 ILE A CA 1
ATOM 1421 C C . ILE A 1 182 ? 3.297 -12.223 -11.356 1.00 94.75 182 ILE A C 1
ATOM 1423 O O . ILE A 1 182 ? 2.670 -11.535 -10.555 1.00 94.75 182 ILE A O 1
ATOM 1427 N N . ASP A 1 183 ? 3.731 -13.444 -11.048 1.00 94.56 183 ASP A N 1
ATOM 1428 C CA . ASP A 1 183 ? 3.432 -14.088 -9.771 1.00 94.56 183 ASP A CA 1
ATOM 1429 C C . ASP A 1 183 ? 4.069 -13.337 -8.602 1.00 94.56 183 ASP A C 1
ATOM 1431 O O . ASP A 1 183 ? 3.419 -13.126 -7.586 1.00 94.56 183 ASP A O 1
ATOM 1435 N N . GLN A 1 184 ? 5.308 -12.857 -8.747 1.00 93.75 184 GLN A N 1
ATOM 1436 C CA . GLN A 1 184 ? 5.967 -12.040 -7.722 1.00 93.75 184 GLN A CA 1
ATOM 1437 C C . GLN A 1 184 ? 5.275 -10.682 -7.543 1.00 93.75 184 GLN A C 1
ATOM 1439 O O . GLN A 1 184 ? 5.076 -10.228 -6.414 1.00 93.75 184 GLN A O 1
ATOM 1444 N N . PHE A 1 185 ? 4.866 -10.054 -8.649 1.00 94.00 185 PHE A N 1
ATOM 1445 C CA . PHE A 1 185 ? 4.118 -8.798 -8.643 1.00 94.00 185 PHE A CA 1
ATOM 1446 C C . PHE A 1 185 ? 2.771 -8.939 -7.913 1.00 94.00 185 PHE A C 1
ATOM 1448 O O . PHE A 1 185 ? 2.405 -8.074 -7.111 1.00 94.00 185 PHE A O 1
ATOM 1455 N N . LEU A 1 186 ? 2.054 -10.043 -8.150 1.00 95.44 186 LEU A N 1
ATOM 1456 C CA . LEU A 1 186 ? 0.758 -10.333 -7.533 1.00 95.44 186 LEU A CA 1
ATOM 1457 C C . LEU A 1 186 ? 0.882 -10.821 -6.092 1.00 95.44 186 LEU A C 1
ATOM 1459 O O . LEU A 1 186 ? 0.124 -10.360 -5.239 1.00 95.44 186 LEU A O 1
ATOM 1463 N N . ALA A 1 187 ? 1.855 -11.686 -5.794 1.00 95.19 187 ALA A N 1
ATOM 1464 C CA . ALA A 1 187 ? 2.097 -12.220 -4.456 1.00 95.19 187 ALA A CA 1
ATOM 1465 C C . ALA A 1 187 ? 2.277 -11.100 -3.430 1.00 95.19 187 ALA A C 1
ATOM 1467 O O . ALA A 1 187 ? 1.814 -11.217 -2.297 1.00 95.19 187 ALA A O 1
ATOM 1468 N N . TYR A 1 188 ? 2.883 -9.982 -3.836 1.00 93.50 188 TYR A N 1
ATOM 1469 C CA . TYR A 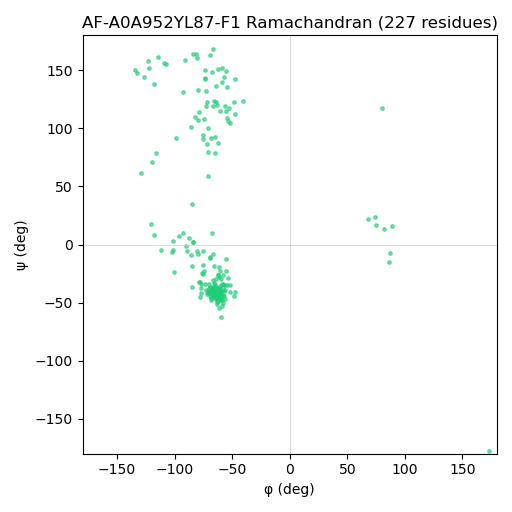1 188 ? 2.974 -8.800 -2.993 1.00 93.50 188 TYR A CA 1
ATOM 1470 C C . TYR A 1 188 ? 1.590 -8.239 -2.627 1.00 93.50 188 TYR A C 1
ATOM 1472 O O . TYR A 1 188 ? 1.261 -8.096 -1.451 1.00 93.50 188 TYR A O 1
ATOM 1480 N N . MET A 1 189 ? 0.740 -7.957 -3.617 1.00 96.38 189 MET A N 1
ATOM 1481 C CA . MET A 1 189 ? -0.600 -7.404 -3.375 1.00 96.38 189 MET A CA 1
ATOM 1482 C C . MET A 1 189 ? -1.503 -8.380 -2.607 1.00 96.38 189 MET A C 1
ATOM 1484 O O . MET A 1 189 ? -2.295 -7.950 -1.767 1.00 96.38 189 MET A O 1
ATOM 1488 N N . VAL A 1 190 ? -1.347 -9.685 -2.842 1.00 97.06 190 VAL A N 1
ATOM 1489 C CA . VAL A 1 190 ? -2.047 -10.742 -2.100 1.00 97.06 190 VAL A CA 1
ATOM 1490 C C . VAL A 1 190 ? -1.575 -10.806 -0.648 1.00 97.06 190 VAL A C 1
ATOM 1492 O O . VAL A 1 190 ? -2.400 -10.837 0.262 1.00 97.06 190 VAL A O 1
ATOM 1495 N N . ARG A 1 191 ? -0.263 -10.731 -0.392 1.00 96.31 191 ARG A N 1
ATOM 1496 C CA . ARG A 1 191 ? 0.308 -10.711 0.967 1.00 96.31 191 ARG A CA 1
ATOM 1497 C C . ARG A 1 191 ? -0.210 -9.541 1.807 1.00 96.31 191 ARG A C 1
ATOM 1499 O O . ARG A 1 191 ? -0.384 -9.690 3.012 1.00 96.31 191 ARG A O 1
ATOM 1506 N N . HIS A 1 192 ? -0.467 -8.392 1.183 1.00 95.88 192 HIS A N 1
ATOM 1507 C CA . HIS A 1 192 ? -1.051 -7.218 1.844 1.00 95.88 192 HIS A CA 1
ATOM 1508 C C . HIS A 1 192 ? -2.590 -7.253 1.922 1.00 95.88 192 HIS A C 1
ATOM 1510 O O . HIS A 1 192 ? -3.212 -6.316 2.436 1.00 95.88 192 HIS A O 1
ATOM 1516 N N . GLY A 1 193 ? -3.212 -8.330 1.433 1.00 97.19 193 GLY A N 1
ATOM 1517 C CA . GLY A 1 193 ? -4.656 -8.530 1.439 1.00 97.19 193 GLY A CA 1
ATOM 1518 C C . GLY A 1 193 ? -5.411 -7.577 0.516 1.00 97.19 193 GLY A C 1
ATOM 1519 O O . GLY A 1 193 ? -6.586 -7.322 0.762 1.00 97.19 193 GLY A O 1
ATOM 1520 N N . LEU A 1 194 ? -4.753 -7.008 -0.500 1.00 98.00 194 LEU A N 1
ATOM 1521 C CA . LEU A 1 194 ? -5.376 -6.107 -1.479 1.00 98.00 194 LEU A CA 1
ATOM 1522 C C . LEU A 1 194 ? -6.028 -6.893 -2.621 1.00 98.00 194 LEU A C 1
ATOM 1524 O O . LEU A 1 194 ? -7.105 -6.536 -3.091 1.00 98.00 194 LEU A O 1
ATOM 1528 N N . LEU A 1 195 ? -5.387 -7.990 -3.020 1.00 98.00 195 LEU A N 1
ATOM 1529 C CA . LEU A 1 195 ? -5.935 -9.005 -3.916 1.00 98.00 195 LEU A CA 1
ATOM 1530 C C . LEU A 1 195 ? -6.103 -10.323 -3.157 1.00 98.00 195 LEU A C 1
ATOM 1532 O O . LEU A 1 195 ? -5.472 -10.540 -2.123 1.00 98.00 195 LEU A O 1
ATOM 1536 N N . LEU A 1 196 ? -6.925 -11.218 -3.691 1.00 97.69 196 LEU A N 1
ATOM 1537 C CA . LEU A 1 196 ? -7.019 -12.603 -3.241 1.00 97.69 196 LEU A CA 1
ATOM 1538 C C . LEU A 1 196 ? -6.983 -13.548 -4.443 1.00 97.69 196 LEU A C 1
ATOM 1540 O O . LEU A 1 196 ? -7.475 -13.202 -5.521 1.00 97.69 196 LEU A O 1
ATOM 1544 N N . HIS A 1 197 ? -6.405 -14.734 -4.250 1.00 96.81 197 HIS A N 1
ATOM 1545 C CA . HIS A 1 197 ? -6.520 -15.828 -5.209 1.00 96.81 197 HIS A CA 1
ATOM 1546 C C . HIS A 1 197 ? -7.868 -16.523 -5.032 1.00 96.81 197 HIS A C 1
ATOM 1548 O O . HIS A 1 197 ? -8.270 -16.837 -3.913 1.00 96.81 197 HIS A O 1
ATOM 1554 N N . VAL A 1 198 ? -8.550 -16.750 -6.147 1.00 96.06 198 VAL A N 1
ATOM 1555 C CA . VAL A 1 198 ? -9.789 -17.522 -6.239 1.00 96.06 198 VAL A CA 1
ATOM 1556 C C . VAL A 1 198 ? -9.472 -18.856 -6.913 1.00 96.06 198 VAL A C 1
ATOM 1558 O O . VAL A 1 198 ? -8.504 -18.968 -7.674 1.00 96.06 198 VAL A O 1
ATOM 1561 N N . ASP A 1 199 ? -10.295 -19.866 -6.641 1.00 92.31 199 ASP A N 1
ATOM 1562 C CA . ASP A 1 199 ? -10.218 -21.173 -7.289 1.00 92.31 199 ASP A CA 1
ATOM 1563 C C . ASP A 1 199 ? -10.087 -21.051 -8.817 1.00 92.31 199 ASP A C 1
ATOM 1565 O O . ASP A 1 199 ? -10.669 -20.172 -9.457 1.00 92.31 199 ASP A O 1
ATOM 1569 N N . GLY A 1 200 ? -9.282 -21.937 -9.408 1.00 91.19 200 GLY A N 1
ATOM 1570 C CA . GLY A 1 200 ? -8.957 -21.888 -10.837 1.00 91.19 200 GLY A CA 1
ATOM 1571 C C . GLY A 1 200 ? -7.837 -20.907 -11.202 1.00 91.19 200 GLY A C 1
ATOM 1572 O O . GLY A 1 200 ? -7.655 -20.614 -12.381 1.00 91.19 200 GLY A O 1
ATOM 1573 N N . GLY A 1 201 ? -7.080 -20.404 -10.218 1.00 93.44 201 GLY A N 1
ATOM 1574 C CA . GLY A 1 201 ? -5.935 -19.515 -10.453 1.00 93.44 201 GLY A CA 1
ATOM 1575 C C . GLY A 1 201 ? -6.336 -18.091 -10.832 1.00 93.44 201 GLY A C 1
ATOM 1576 O O . GLY A 1 201 ? -5.523 -17.341 -11.369 1.00 93.44 201 GLY A O 1
ATOM 1577 N N . LEU A 1 202 ? -7.589 -17.720 -10.570 1.00 96.62 202 LEU A N 1
ATOM 1578 C CA . LEU A 1 202 ? -8.097 -16.376 -10.801 1.00 96.62 202 LEU A CA 1
ATOM 1579 C C . LEU A 1 202 ? -7.711 -15.457 -9.639 1.00 96.62 202 LEU A C 1
ATOM 1581 O O . LEU A 1 202 ? -7.330 -15.898 -8.554 1.00 96.62 202 LEU A O 1
ATOM 1585 N N . ILE A 1 203 ? -7.816 -14.158 -9.871 1.00 97.50 203 ILE A N 1
ATOM 1586 C CA . ILE A 1 203 ? -7.561 -13.115 -8.884 1.00 97.50 203 ILE A CA 1
ATOM 1587 C C . ILE A 1 203 ? -8.758 -12.179 -8.788 1.00 97.50 203 ILE A C 1
ATOM 1589 O O . ILE A 1 203 ? -9.410 -11.875 -9.787 1.00 97.50 203 ILE A O 1
ATOM 1593 N N . ALA A 1 204 ? -9.040 -11.707 -7.580 1.00 97.75 204 ALA A N 1
ATOM 1594 C CA . ALA A 1 204 ? -10.091 -10.734 -7.320 1.00 97.75 204 ALA A CA 1
ATOM 1595 C C . ALA A 1 204 ? -9.592 -9.633 -6.381 1.00 97.75 204 ALA A C 1
ATOM 1597 O O . ALA A 1 204 ? -8.731 -9.865 -5.529 1.00 97.75 204 ALA A O 1
ATOM 1598 N N . LEU A 1 205 ? -10.148 -8.431 -6.539 1.00 98.00 205 LEU A N 1
ATOM 1599 C CA . LEU A 1 205 ? -9.931 -7.326 -5.611 1.00 98.00 205 LEU A CA 1
ATOM 1600 C C . LEU A 1 205 ? -10.695 -7.592 -4.311 1.00 98.00 205 LEU A C 1
ATOM 1602 O O . LEU A 1 205 ? -11.872 -7.947 -4.341 1.00 98.00 205 LEU A O 1
ATOM 1606 N N . THR A 1 206 ? -10.033 -7.428 -3.168 1.00 98.00 206 THR A N 1
ATOM 1607 C CA . THR A 1 206 ? -10.679 -7.606 -1.860 1.00 98.00 206 THR A CA 1
ATOM 1608 C C . THR A 1 206 ? -11.412 -6.330 -1.435 1.00 98.00 206 THR A C 1
ATOM 1610 O O . THR A 1 206 ? -11.109 -5.236 -1.916 1.00 98.00 206 THR A O 1
ATOM 1613 N N . GLU A 1 207 ? -12.315 -6.419 -0.453 1.00 97.00 207 GLU A N 1
ATOM 1614 C CA . GLU A 1 207 ? -12.909 -5.219 0.164 1.00 97.00 207 GLU A CA 1
ATOM 1615 C C . GLU A 1 207 ? -11.851 -4.288 0.772 1.00 97.00 207 GLU A C 1
ATOM 1617 O O . GLU A 1 207 ? -11.959 -3.065 0.692 1.00 97.00 207 GLU A O 1
ATOM 1622 N N . ARG A 1 208 ? -10.794 -4.865 1.357 1.00 97.19 208 ARG A N 1
ATOM 1623 C CA . ARG A 1 208 ? -9.653 -4.108 1.882 1.00 97.19 208 ARG A CA 1
ATOM 1624 C C . ARG A 1 208 ? -8.911 -3.386 0.756 1.00 97.19 208 ARG A C 1
ATOM 1626 O O . ARG A 1 208 ? -8.523 -2.240 0.946 1.00 97.19 208 ARG A O 1
ATOM 1633 N N . GLY A 1 209 ? -8.755 -4.018 -0.409 1.00 97.81 209 GLY A N 1
ATOM 1634 C CA . GLY A 1 209 ? -8.204 -3.400 -1.615 1.00 97.81 209 GLY A CA 1
ATOM 1635 C C . GLY A 1 209 ? -9.032 -2.207 -2.095 1.00 97.81 209 GLY A C 1
ATOM 1636 O O . GLY A 1 209 ? -8.466 -1.168 -2.430 1.00 97.81 209 GLY A O 1
ATOM 1637 N N . VAL A 1 210 ? -10.365 -2.309 -2.047 1.00 97.88 210 VAL A N 1
ATOM 1638 C CA . VAL A 1 210 ? -11.270 -1.187 -2.358 1.00 97.88 210 VAL A CA 1
ATOM 1639 C C . VAL A 1 210 ? -11.078 -0.032 -1.371 1.00 97.88 210 VAL A C 1
ATOM 1641 O O . VAL A 1 210 ? -10.821 1.091 -1.803 1.00 97.88 210 VAL A O 1
ATOM 1644 N N . ARG A 1 211 ? -11.120 -0.300 -0.056 1.00 97.62 211 ARG A N 1
ATOM 1645 C CA . ARG A 1 211 ? -10.910 0.736 0.975 1.00 97.62 211 ARG A CA 1
ATOM 1646 C C . ARG A 1 211 ? -9.526 1.376 0.890 1.00 97.62 211 ARG A C 1
ATOM 1648 O O . ARG A 1 211 ? -9.402 2.584 1.062 1.00 97.62 211 ARG A O 1
ATOM 1655 N N . PHE A 1 212 ? -8.500 0.586 0.579 1.00 97.88 212 PHE A N 1
ATOM 1656 C CA . PHE A 1 212 ? -7.149 1.080 0.331 1.00 97.88 212 PHE A CA 1
ATOM 1657 C C . PHE A 1 212 ? -7.119 2.072 -0.840 1.00 97.88 212 PHE A C 1
ATOM 1659 O O . PHE A 1 212 ? -6.558 3.158 -0.709 1.00 97.88 212 PHE A O 1
ATOM 1666 N N . LEU A 1 213 ? -7.752 1.741 -1.970 1.00 97.56 213 LEU A N 1
ATOM 1667 C CA . LEU A 1 213 ? -7.826 2.646 -3.122 1.00 97.56 213 LEU A CA 1
ATOM 1668 C C . LEU A 1 213 ? -8.582 3.936 -2.798 1.00 97.56 213 LEU A C 1
ATOM 1670 O O . LEU A 1 213 ? -8.130 5.013 -3.183 1.00 97.56 213 LEU A O 1
ATOM 1674 N N . ASP A 1 214 ? -9.709 3.835 -2.092 1.00 97.44 214 ASP A N 1
ATOM 1675 C CA . ASP A 1 214 ? -10.486 5.002 -1.664 1.00 97.44 214 ASP A CA 1
ATOM 1676 C C . ASP A 1 214 ? -9.659 5.908 -0.743 1.00 97.44 214 ASP A C 1
ATOM 1678 O O . ASP A 1 214 ? -9.619 7.124 -0.938 1.00 97.44 214 ASP A O 1
ATOM 1682 N N . TYR A 1 215 ? -8.925 5.313 0.202 1.00 97.31 215 TYR A N 1
ATOM 1683 C CA . TYR A 1 215 ? -8.007 6.026 1.082 1.00 97.31 215 TYR A CA 1
ATOM 1684 C C . TYR A 1 215 ? -6.928 6.780 0.297 1.00 97.31 215 TYR A C 1
ATOM 1686 O O . TYR A 1 215 ? -6.788 7.993 0.455 1.00 97.31 215 TYR A O 1
ATOM 1694 N N . ILE A 1 216 ? -6.205 6.096 -0.595 1.00 96.81 216 ILE A N 1
ATOM 1695 C CA . ILE A 1 216 ? -5.104 6.706 -1.352 1.00 96.81 216 ILE A CA 1
ATOM 1696 C C . ILE A 1 216 ? -5.596 7.805 -2.286 1.00 96.81 216 ILE A C 1
ATOM 1698 O O . ILE A 1 216 ? -4.972 8.860 -2.348 1.00 96.81 216 ILE A O 1
ATOM 1702 N N . LYS A 1 217 ? -6.731 7.617 -2.964 1.00 95.19 217 LYS A N 1
ATOM 1703 C CA . LYS A 1 217 ? -7.306 8.654 -3.833 1.00 95.19 217 LYS A CA 1
ATOM 1704 C C . LYS A 1 217 ? -7.783 9.880 -3.053 1.00 95.19 217 LYS A C 1
ATOM 1706 O O . LYS A 1 217 ? -7.739 10.983 -3.589 1.00 95.19 217 LYS A O 1
ATOM 1711 N N . ASN A 1 218 ? -8.224 9.701 -1.809 1.00 96.44 218 ASN A N 1
ATOM 1712 C CA . ASN A 1 218 ? -8.652 10.804 -0.954 1.00 96.44 218 ASN A CA 1
ATOM 1713 C C . ASN A 1 218 ? -7.463 11.571 -0.347 1.00 96.44 218 ASN A C 1
ATOM 1715 O O . ASN A 1 218 ? -7.447 12.799 -0.366 1.00 96.44 218 ASN A O 1
ATOM 1719 N N . VAL A 1 219 ? -6.457 10.861 0.176 1.00 96.12 219 VAL A N 1
ATOM 1720 C CA . VAL A 1 219 ? -5.282 11.470 0.831 1.00 96.12 219 VAL A CA 1
ATOM 1721 C C . VAL A 1 219 ? -4.291 12.037 -0.189 1.00 96.12 219 VAL A C 1
ATOM 1723 O O . VAL A 1 219 ? -3.722 13.108 0.023 1.00 96.12 219 VAL A O 1
ATOM 1726 N N . TYR A 1 220 ? -4.119 11.355 -1.320 1.00 95.06 220 TYR A N 1
ATOM 1727 C CA . TYR A 1 220 ? -3.213 11.728 -2.404 1.00 95.06 220 TYR A CA 1
ATOM 1728 C C . TYR A 1 220 ? -4.011 11.950 -3.691 1.00 95.06 220 TYR A C 1
ATOM 1730 O O . TYR A 1 220 ? -3.920 11.139 -4.607 1.00 95.06 220 TYR A O 1
ATOM 1738 N N . PRO A 1 221 ? -4.801 13.031 -3.811 1.00 90.38 221 PRO A N 1
ATOM 1739 C CA . PRO A 1 221 ? -5.672 13.248 -4.972 1.00 90.38 221 PRO A CA 1
ATOM 1740 C C . PRO A 1 221 ? -4.892 13.385 -6.285 1.00 90.38 221 PRO A C 1
ATOM 1742 O O . PRO A 1 221 ? -5.395 13.067 -7.363 1.00 90.38 221 PRO A O 1
ATOM 1745 N N . THR A 1 222 ? -3.638 13.826 -6.199 1.00 90.19 222 THR A N 1
ATOM 1746 C CA . THR A 1 222 ? -2.697 13.895 -7.314 1.00 90.19 222 THR A CA 1
ATOM 1747 C C . THR A 1 222 ? -1.449 13.077 -6.993 1.00 90.19 222 THR A C 1
ATOM 1749 O O . THR A 1 222 ? -1.079 12.878 -5.838 1.00 90.19 222 THR A O 1
ATOM 1752 N N . GLY A 1 223 ? -0.788 12.561 -8.027 1.00 84.19 223 GLY A N 1
ATOM 1753 C CA . GLY A 1 223 ? 0.538 11.955 -7.893 1.00 84.19 223 GLY A CA 1
ATOM 1754 C C . GLY A 1 223 ? 0.584 10.472 -7.511 1.00 84.19 223 GLY A C 1
ATOM 1755 O O . GLY A 1 223 ? 1.615 9.839 -7.729 1.00 84.19 223 GLY A O 1
ATOM 1756 N N . TRP A 1 224 ? -0.512 9.876 -7.027 1.00 87.25 224 TRP A N 1
ATOM 1757 C CA . TRP A 1 224 ? -0.546 8.447 -6.681 1.00 87.25 224 TRP A CA 1
ATOM 1758 C C . TRP A 1 224 ? -0.208 7.538 -7.877 1.00 87.25 224 TRP A C 1
ATOM 1760 O O . TRP A 1 224 ? 0.554 6.584 -7.735 1.00 87.25 224 TRP A O 1
ATOM 1770 N N . ALA A 1 225 ? -0.700 7.878 -9.074 1.00 81.06 225 ALA A N 1
ATOM 1771 C CA . ALA A 1 225 ? -0.438 7.137 -10.312 1.00 81.06 225 ALA A CA 1
ATOM 1772 C C . ALA A 1 225 ? 0.968 7.383 -10.890 1.00 81.06 225 ALA A C 1
ATOM 1774 O O . ALA A 1 225 ? 1.498 6.557 -11.633 1.00 81.06 225 ALA A O 1
ATOM 1775 N N . SER A 1 226 ? 1.585 8.523 -10.565 1.00 80.56 226 SER A N 1
ATOM 1776 C CA . SER A 1 226 ? 2.883 8.930 -11.111 1.00 80.56 226 SER A CA 1
ATOM 1777 C C . SER A 1 226 ? 4.065 8.573 -10.211 1.00 80.56 226 SER A C 1
ATOM 1779 O O . SER A 1 226 ? 5.182 8.995 -10.507 1.00 80.56 226 SER A O 1
ATOM 1781 N N . ARG A 1 227 ? 3.868 7.814 -9.121 1.00 78.00 227 ARG A N 1
ATOM 1782 C CA . ARG A 1 227 ? 4.990 7.365 -8.285 1.00 78.00 227 ARG A CA 1
ATOM 1783 C C . ARG A 1 227 ? 5.923 6.463 -9.090 1.00 78.00 227 ARG A C 1
ATOM 1785 O O . ARG A 1 227 ? 5.528 5.421 -9.615 1.00 78.00 227 ARG A O 1
ATOM 1792 N N . VAL A 1 228 ? 7.168 6.920 -9.192 1.00 62.94 228 VAL A N 1
ATOM 1793 C CA . VAL A 1 228 ? 8.276 6.221 -9.855 1.00 62.94 228 VAL A CA 1
ATOM 1794 C C . VAL A 1 228 ? 8.949 5.230 -8.891 1.00 62.94 228 VAL A C 1
ATOM 1796 O O . VAL A 1 228 ? 9.595 4.297 -9.355 1.00 62.94 228 VAL A O 1
ATOM 1799 N N . TRP A 1 229 ? 8.732 5.399 -7.577 1.00 53.28 229 TRP A N 1
ATOM 1800 C CA . TRP A 1 229 ? 9.381 4.663 -6.488 1.00 53.28 229 TRP A CA 1
ATOM 1801 C C . TRP A 1 229 ? 8.394 4.288 -5.386 1.00 53.28 229 TRP A C 1
ATOM 1803 O O . TRP A 1 229 ? 7.640 5.187 -4.918 1.00 53.28 229 TRP A O 1
#

Sequence (229 aa):
MCAIDWKLLLEYLKVVLNWPPLAFVLTCVLVWVFRPEIRQKIASISKARVGGQEFNFADQTQLSAISEDAKLPGPPTEDSPVPTADTNYQFSAEAKKLSNDDEVALGRALAWVRANPGPTVEEFLRMSEHLQFERTFSSIFGSQVLALDFARSWSGPQPPAALQSFVDMYVSRASPQTAPTIDQFLAYMVRHGLLLHVDGGLIALTERGVRFLDYIKNVYPTGWASRVW

Secondary structure (DSSP, 8-state):
-----HHHHHHHHHHHHSHHHHHHHHHHHHHHHSHHHHHHHHHHHTT--STT----TTGGGTTTS--S---PPPS--TTSPP--------------PPPHHHHHHHHHHHHHHHH-HHHHHHHHHHHHHHHHHHHHHTTS-HHHHHHHHHHHT-SS-B-GGGGHHHHHHHHHHS-GGGPPPHHHHHHHHHHTTSEEEETTTEEEE-HHHHHHHHHHHHH-TTTSTT---

pLDDT: mean 79.53, std 19.98, range [37.41, 98.0]